Protein AF-A0A5B1QXS5-F1 (afdb_monomer_lite)

Structure (mmCIF, N/CA/C/O backbone):
data_AF-A0A5B1QXS5-F1
#
_entry.id   AF-A0A5B1QXS5-F1
#
loop_
_atom_site.group_PDB
_atom_site.id
_atom_site.type_symbol
_atom_site.label_atom_id
_atom_site.label_alt_id
_atom_site.label_comp_id
_atom_site.label_asym_id
_atom_site.label_entity_id
_atom_site.label_seq_id
_atom_site.pdbx_PDB_ins_code
_atom_site.Cartn_x
_atom_site.Cartn_y
_atom_site.Cartn_z
_atom_site.occupancy
_atom_site.B_iso_or_equiv
_atom_site.auth_seq_id
_atom_site.auth_comp_id
_atom_site.auth_asym_id
_atom_site.auth_atom_id
_atom_site.pdbx_PDB_model_num
ATOM 1 N N . MET A 1 1 ? -18.501 35.118 -49.725 1.00 39.84 1 MET A N 1
ATOM 2 C CA . MET A 1 1 ? -17.034 34.924 -49.738 1.00 39.84 1 MET A CA 1
ATOM 3 C C . MET A 1 1 ? -16.505 35.095 -48.318 1.00 39.84 1 MET A C 1
ATOM 5 O O . MET A 1 1 ? -16.469 36.220 -47.841 1.00 39.84 1 MET A O 1
ATOM 9 N N . SER A 1 2 ? -16.153 34.007 -47.626 1.00 51.06 2 SER A N 1
ATOM 10 C CA . SER A 1 2 ? -15.705 34.047 -46.222 1.00 51.06 2 SER A CA 1
ATOM 11 C C . SER A 1 2 ? -14.202 33.797 -46.129 1.00 51.06 2 SER A C 1
ATOM 13 O O . SER A 1 2 ? -13.710 32.782 -46.617 1.00 51.06 2 SER A O 1
ATOM 15 N N . LYS A 1 3 ? -13.461 34.731 -45.523 1.00 60.66 3 LYS A N 1
ATOM 16 C CA . LYS A 1 3 ? -12.011 34.623 -45.312 1.00 60.66 3 LYS A CA 1
ATOM 17 C C . LYS A 1 3 ? -11.739 34.005 -43.937 1.00 60.66 3 LYS A C 1
ATOM 19 O O . LYS A 1 3 ? -12.085 34.586 -42.915 1.00 60.66 3 LYS A O 1
ATOM 24 N N . SER A 1 4 ? -11.105 32.831 -43.923 1.00 61.91 4 SER A N 1
ATOM 25 C CA . SER A 1 4 ? -10.680 32.126 -42.707 1.00 61.91 4 SER A CA 1
ATOM 26 C C . SER A 1 4 ? -9.410 32.761 -42.128 1.00 61.91 4 SER A C 1
ATOM 28 O O . SER A 1 4 ? -8.347 32.723 -42.747 1.00 61.91 4 SER A O 1
ATOM 30 N N . GLN A 1 5 ? -9.503 33.318 -40.922 1.00 70.69 5 GLN A N 1
ATOM 31 C CA . GLN A 1 5 ? -8.376 33.895 -40.188 1.00 70.69 5 GLN A CA 1
ATOM 32 C C . GLN A 1 5 ? -7.710 32.819 -39.313 1.00 70.69 5 GLN A C 1
ATOM 34 O O . GLN A 1 5 ? -8.258 32.388 -38.302 1.00 70.69 5 GLN A O 1
ATOM 39 N N . LYS A 1 6 ? -6.513 32.360 -39.705 1.00 66.56 6 LYS A N 1
ATOM 40 C CA . LYS A 1 6 ? -5.701 31.410 -38.923 1.00 66.56 6 LYS A CA 1
ATOM 41 C C . LYS A 1 6 ? -5.100 32.101 -37.694 1.00 66.56 6 LYS A C 1
ATOM 43 O O . LYS A 1 6 ? -4.195 32.925 -37.826 1.00 66.56 6 LYS A O 1
ATOM 48 N N . GLN A 1 7 ? -5.544 31.723 -36.497 1.00 63.34 7 GLN A N 1
ATOM 49 C CA . GLN A 1 7 ? -4.867 32.085 -35.250 1.00 63.34 7 GLN A CA 1
ATOM 50 C C . GLN A 1 7 ? -3.525 31.343 -35.148 1.00 63.34 7 GLN A C 1
ATOM 52 O O . GLN A 1 7 ? -3.462 30.116 -35.114 1.00 63.34 7 GLN A O 1
ATOM 57 N N . ARG A 1 8 ? -2.421 32.097 -35.110 1.00 65.00 8 ARG A N 1
ATOM 58 C CA . ARG A 1 8 ? -1.081 31.568 -34.820 1.00 65.00 8 ARG A CA 1
ATOM 59 C C . ARG A 1 8 ? -0.938 31.364 -33.310 1.00 65.00 8 ARG A C 1
ATOM 61 O O . ARG A 1 8 ? -0.844 32.339 -32.568 1.00 65.00 8 ARG A O 1
ATOM 68 N N . CYS A 1 9 ? -0.858 30.111 -32.861 1.00 64.31 9 CYS A N 1
ATOM 69 C CA . CYS A 1 9 ? -0.493 29.781 -31.483 1.00 64.31 9 CYS A CA 1
ATOM 70 C C . CYS A 1 9 ? 0.925 30.285 -31.164 1.00 64.31 9 CYS A C 1
ATOM 72 O O . CYS A 1 9 ? 1.911 29.831 -31.752 1.00 64.31 9 CYS A O 1
ATOM 74 N N . LYS A 1 10 ? 1.039 31.211 -30.207 1.00 67.62 10 LYS A N 1
ATOM 75 C CA . LYS A 1 10 ? 2.325 31.624 -29.635 1.00 67.62 10 LYS A CA 1
ATOM 76 C C . LYS A 1 10 ? 2.795 30.545 -28.652 1.00 67.62 10 LYS A C 1
ATOM 78 O O . LYS A 1 10 ? 2.149 30.302 -27.639 1.00 67.62 10 LYS A O 1
ATOM 83 N N . LYS A 1 11 ? 3.927 29.901 -28.953 1.00 62.69 11 LYS A N 1
ATOM 84 C CA . LYS A 1 11 ? 4.650 29.005 -28.034 1.00 62.69 11 LYS A CA 1
ATOM 85 C C . LYS A 1 11 ? 5.184 29.831 -26.858 1.00 62.69 11 LYS A C 1
ATOM 87 O O . LYS A 1 11 ? 6.154 30.569 -27.021 1.00 62.69 11 LYS A O 1
ATOM 92 N N . SER A 1 12 ? 4.557 29.718 -25.690 1.00 64.06 12 SER A N 1
ATOM 93 C CA . SER A 1 12 ? 5.094 30.255 -24.441 1.00 64.06 12 SER A CA 1
ATOM 94 C C . SER A 1 12 ? 6.302 29.416 -24.014 1.00 64.06 12 SER A C 1
ATOM 96 O O . SER A 1 12 ? 6.215 28.212 -23.776 1.00 64.06 12 SER A O 1
ATOM 98 N N . ARG A 1 13 ? 7.479 30.044 -23.964 1.00 62.28 13 ARG A N 1
ATOM 99 C CA . ARG A 1 13 ? 8.658 29.476 -23.305 1.00 62.28 13 ARG A CA 1
ATOM 100 C C . ARG A 1 13 ? 8.548 29.801 -21.821 1.00 62.28 13 ARG A C 1
ATOM 102 O O . ARG A 1 13 ? 8.751 30.946 -21.432 1.00 62.28 13 ARG A O 1
ATOM 109 N N . ASN A 1 14 ? 8.228 28.803 -21.005 1.00 58.31 14 ASN A N 1
ATOM 110 C CA . ASN A 1 14 ? 8.279 28.950 -19.554 1.00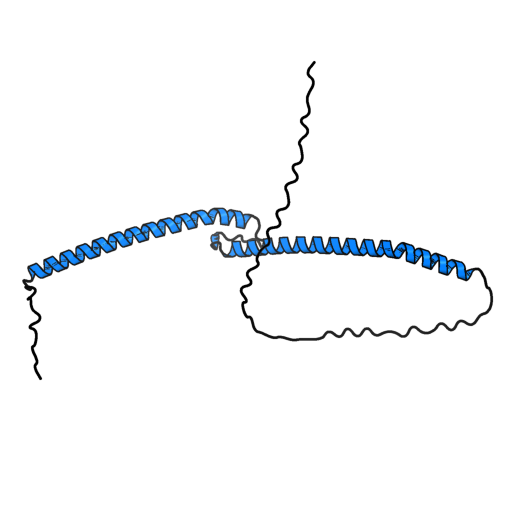 58.31 14 ASN A CA 1
ATOM 111 C C . ASN A 1 14 ? 9.744 29.042 -19.083 1.00 58.31 14 ASN A C 1
ATOM 113 O O . ASN A 1 14 ? 10.572 28.236 -19.522 1.00 58.31 14 ASN A O 1
ATOM 117 N N . PRO A 1 15 ? 10.087 29.988 -18.191 1.00 57.94 15 PRO A N 1
ATOM 118 C CA . PRO A 1 15 ? 11.423 30.087 -17.622 1.00 57.94 15 PRO A CA 1
ATOM 119 C C . PRO A 1 15 ? 11.693 28.918 -16.666 1.00 57.94 15 PRO A C 1
ATOM 121 O O . PRO A 1 15 ? 10.933 28.645 -15.735 1.00 57.94 15 PRO A O 1
ATOM 124 N N . VAL A 1 16 ? 12.808 28.228 -16.906 1.00 63.25 16 VAL A N 1
ATOM 125 C CA . VAL A 1 16 ? 13.325 27.131 -16.082 1.00 63.25 16 VAL A CA 1
ATOM 126 C C . VAL A 1 16 ? 13.700 27.679 -14.703 1.00 63.25 16 VAL A C 1
ATOM 128 O O . VAL A 1 16 ? 14.777 28.242 -14.511 1.00 63.25 16 VAL A O 1
ATOM 131 N N . ARG A 1 17 ? 12.810 27.517 -13.719 1.00 63.09 17 ARG A N 1
ATOM 132 C CA . ARG A 1 17 ? 13.126 27.759 -12.306 1.00 63.09 17 ARG A CA 1
ATOM 133 C C . ARG A 1 17 ? 14.056 26.649 -11.817 1.00 63.09 17 ARG A C 1
ATOM 135 O O . ARG A 1 17 ? 13.615 25.531 -11.557 1.00 63.09 17 ARG A O 1
ATOM 142 N N . LYS A 1 18 ? 15.348 26.953 -11.676 1.00 64.69 18 LYS A N 1
ATOM 143 C CA . LYS A 1 18 ? 16.299 26.085 -10.973 1.00 64.69 18 LYS A CA 1
ATOM 144 C C . LYS A 1 18 ? 15.961 26.106 -9.480 1.00 64.69 18 LYS A C 1
ATOM 146 O O . LYS A 1 18 ? 16.309 27.052 -8.782 1.00 64.69 18 LYS A O 1
ATOM 151 N N . ARG A 1 19 ? 15.264 25.081 -8.985 1.00 63.22 19 ARG A N 1
ATOM 152 C CA . ARG A 1 19 ? 15.179 24.833 -7.539 1.00 63.22 19 ARG A CA 1
ATOM 153 C C . ARG A 1 19 ? 16.505 24.223 -7.094 1.00 63.22 19 ARG A C 1
ATOM 155 O O . ARG A 1 19 ? 16.860 23.131 -7.531 1.00 63.22 19 ARG A O 1
ATOM 162 N N . ALA A 1 20 ? 17.236 24.943 -6.249 1.00 62.38 20 ALA A N 1
ATOM 163 C CA . ALA A 1 20 ? 18.351 24.387 -5.499 1.00 62.38 20 ALA A CA 1
ATOM 164 C C . ALA A 1 20 ? 17.781 23.368 -4.502 1.00 62.38 20 ALA A C 1
ATOM 166 O O . ALA A 1 20 ? 17.091 23.727 -3.549 1.00 62.38 20 ALA A O 1
ATOM 167 N N . VAL A 1 21 ? 18.025 22.086 -4.764 1.00 62.84 21 VAL A N 1
ATOM 168 C CA . VAL A 1 21 ? 17.696 21.000 -3.841 1.00 62.84 21 VAL A CA 1
ATOM 169 C C . VAL A 1 21 ? 18.768 21.001 -2.757 1.00 62.84 21 VAL A C 1
ATOM 171 O O . VAL A 1 21 ? 19.896 20.576 -2.998 1.00 62.84 21 VAL A O 1
ATOM 174 N N . LYS A 1 22 ? 18.430 21.505 -1.566 1.00 57.50 22 LYS A N 1
ATOM 175 C CA . LYS A 1 22 ? 19.235 21.272 -0.364 1.00 57.50 22 LYS A CA 1
ATOM 176 C C . LYS A 1 22 ? 19.087 19.798 0.002 1.00 57.50 22 LYS A C 1
ATOM 178 O O . LYS A 1 22 ? 18.041 19.368 0.477 1.00 57.50 22 LYS A O 1
ATOM 183 N N . ARG A 1 23 ? 20.117 19.013 -0.303 1.00 56.50 23 ARG A N 1
ATOM 184 C CA . ARG A 1 23 ? 20.203 17.596 0.040 1.00 56.50 23 ARG A CA 1
ATOM 185 C C . ARG A 1 23 ? 20.663 17.518 1.498 1.00 56.50 23 ARG A C 1
ATOM 187 O O . ARG A 1 23 ? 21.823 17.784 1.787 1.00 56.50 23 ARG A O 1
ATOM 194 N N . SER A 1 24 ? 19.727 17.251 2.406 1.00 57.38 24 SER A N 1
ATOM 195 C CA . SER A 1 24 ? 20.043 16.861 3.781 1.00 57.38 24 SER A CA 1
ATOM 196 C C . SER A 1 24 ? 20.608 15.442 3.737 1.00 57.38 24 SER A C 1
ATOM 198 O O . SER A 1 24 ? 19.927 14.524 3.280 1.00 57.38 24 SER A O 1
ATOM 200 N N . PHE A 1 25 ? 21.873 15.286 4.116 1.00 59.22 25 PHE A N 1
ATOM 201 C CA . PHE A 1 25 ? 22.527 13.991 4.251 1.00 59.22 25 PHE A CA 1
ATOM 202 C C . PHE A 1 25 ? 22.441 13.585 5.720 1.00 59.22 25 PHE A C 1
ATOM 204 O O . PHE A 1 25 ? 23.153 14.135 6.555 1.00 59.22 25 PHE A O 1
ATOM 211 N N . LEU A 1 26 ? 21.567 12.630 6.034 1.00 60.88 26 LEU A N 1
ATOM 212 C CA . LEU A 1 26 ? 21.697 11.861 7.265 1.00 60.88 26 LEU A CA 1
ATOM 213 C C . LEU A 1 26 ? 22.821 10.848 7.034 1.00 60.88 26 LEU A C 1
ATOM 215 O O . LEU A 1 26 ? 22.696 9.943 6.209 1.00 60.88 26 LEU A O 1
ATOM 219 N N . GLN A 1 27 ? 23.949 11.073 7.709 1.00 48.69 27 GLN A N 1
ATOM 220 C CA . GLN A 1 27 ? 25.056 10.130 7.812 1.00 48.69 27 GLN A CA 1
ATOM 221 C C . GLN A 1 27 ? 24.581 8.922 8.622 1.00 48.69 27 GLN A C 1
ATOM 223 O O . GLN A 1 27 ? 24.451 8.995 9.840 1.00 48.69 27 GLN A O 1
ATOM 228 N N . LEU A 1 28 ? 24.312 7.813 7.937 1.00 54.50 28 LEU A N 1
ATOM 229 C CA . LEU A 1 28 ? 24.297 6.502 8.567 1.00 54.50 28 LEU A CA 1
ATOM 230 C C . LEU A 1 28 ? 25.706 5.930 8.450 1.00 54.50 28 LEU A C 1
ATOM 232 O O . LEU A 1 28 ? 26.205 5.682 7.353 1.00 54.50 28 LEU A O 1
ATOM 236 N N . ASN A 1 29 ? 26.343 5.781 9.607 1.00 52.38 29 ASN A N 1
ATOM 237 C CA . ASN A 1 29 ? 27.564 5.017 9.774 1.00 52.38 29 ASN A CA 1
ATOM 238 C C . ASN A 1 29 ? 27.278 3.557 9.407 1.00 52.38 29 ASN A C 1
ATOM 240 O O . ASN A 1 29 ? 26.410 2.916 9.998 1.00 52.38 29 ASN A O 1
ATOM 244 N N . SER A 1 30 ? 28.022 3.021 8.450 1.00 44.47 30 SER A N 1
ATOM 245 C CA . SER A 1 30 ? 28.158 1.580 8.265 1.00 44.47 30 SER A CA 1
ATOM 246 C C . SER A 1 30 ? 29.633 1.295 8.038 1.00 44.47 30 SER A C 1
ATOM 248 O O . SER A 1 30 ? 30.188 1.536 6.969 1.00 44.47 30 SER A O 1
ATOM 250 N N . SER A 1 31 ? 30.258 0.887 9.139 1.00 51.81 31 SER A N 1
ATOM 251 C CA . SER A 1 31 ? 31.485 0.107 9.174 1.00 51.81 31 SER A CA 1
ATOM 252 C C . SER A 1 31 ? 31.238 -1.202 8.432 1.00 51.81 31 SER A C 1
ATOM 254 O O . SER A 1 31 ? 30.264 -1.875 8.742 1.00 51.81 31 SER A O 1
ATOM 256 N N . GLU A 1 32 ? 32.081 -1.542 7.464 1.00 49.38 32 GLU A N 1
ATOM 257 C CA . GLU A 1 32 ? 32.966 -2.710 7.552 1.00 49.38 32 GLU A CA 1
ATOM 258 C C . GLU A 1 32 ? 33.808 -2.821 6.278 1.00 49.38 32 GLU A C 1
ATOM 260 O O . GLU A 1 32 ? 33.356 -2.582 5.157 1.00 49.38 32 GLU A O 1
ATOM 265 N N . GLN A 1 33 ? 35.091 -3.079 6.512 1.00 51.69 33 GLN A N 1
ATOM 266 C CA . GLN A 1 33 ? 36.133 -3.285 5.523 1.00 51.69 33 GLN A CA 1
ATOM 267 C C . GLN A 1 33 ? 35.963 -4.649 4.863 1.00 51.69 33 GLN A C 1
ATOM 269 O O . GLN A 1 33 ? 35.749 -5.632 5.559 1.00 51.69 33 GLN A O 1
ATOM 274 N N . ASP A 1 34 ? 36.216 -4.712 3.558 1.00 40.72 34 ASP A N 1
ATOM 275 C CA . ASP A 1 34 ? 36.803 -5.912 2.965 1.00 40.72 34 ASP A CA 1
ATOM 276 C C . ASP A 1 34 ? 37.663 -5.513 1.750 1.00 40.72 34 ASP A C 1
ATOM 278 O O . ASP A 1 34 ? 37.128 -5.036 0.742 1.00 40.72 34 ASP A O 1
ATOM 282 N N . PRO A 1 35 ? 39.006 -5.598 1.832 1.00 57.28 35 PRO A N 1
ATOM 283 C CA . PRO A 1 35 ? 39.888 -5.363 0.702 1.00 57.28 35 PRO A CA 1
ATOM 284 C C . PRO A 1 35 ? 40.330 -6.696 0.086 1.00 57.28 35 PRO A C 1
ATOM 286 O O . PRO A 1 35 ? 41.088 -7.454 0.685 1.00 57.28 35 PRO A O 1
ATOM 289 N N . GLY A 1 36 ? 39.947 -6.953 -1.162 1.00 45.44 36 GLY A N 1
ATOM 290 C CA . GLY A 1 36 ? 40.570 -8.019 -1.945 1.00 45.44 36 GLY A CA 1
ATOM 291 C C . GLY A 1 36 ? 40.032 -8.126 -3.372 1.00 45.44 36 GLY A C 1
ATOM 292 O O . GLY A 1 36 ? 38.916 -7.685 -3.639 1.00 45.44 36 GLY A O 1
ATOM 293 N N . PRO A 1 37 ? 40.758 -8.777 -4.296 1.00 55.44 37 PRO A N 1
ATOM 294 C CA . PRO A 1 37 ? 42.196 -8.750 -4.530 1.00 55.44 37 PRO A CA 1
ATOM 295 C C . PRO A 1 37 ? 42.530 -8.134 -5.904 1.00 55.44 37 PRO A C 1
ATOM 297 O O . PRO A 1 37 ? 41.735 -8.115 -6.843 1.00 55.44 37 PRO A O 1
ATOM 300 N N . SER A 1 38 ? 43.757 -7.633 -6.003 1.00 51.91 38 SER A N 1
ATOM 301 C CA . SER A 1 38 ? 44.391 -7.087 -7.200 1.00 51.91 38 SER A CA 1
ATOM 302 C C . SER A 1 38 ? 44.385 -8.068 -8.376 1.00 51.91 38 SER A C 1
ATOM 304 O O . SER A 1 38 ? 45.013 -9.121 -8.311 1.00 51.91 38 SER A O 1
ATOM 306 N N . HIS A 1 39 ? 43.779 -7.672 -9.495 1.00 47.75 39 HIS A N 1
ATOM 307 C CA . HIS A 1 39 ? 44.085 -8.254 -10.799 1.00 47.75 39 HIS A CA 1
ATOM 308 C C . HIS A 1 39 ? 45.121 -7.370 -11.496 1.00 47.75 39 HIS A C 1
ATOM 310 O O . HIS A 1 39 ? 44.786 -6.383 -12.152 1.00 47.75 39 HIS A O 1
ATOM 316 N N . ALA A 1 40 ? 46.393 -7.720 -11.306 1.00 47.22 40 ALA A N 1
ATOM 317 C CA . ALA A 1 40 ? 47.457 -7.330 -12.216 1.00 47.22 40 ALA A CA 1
ATOM 318 C C . ALA A 1 40 ? 47.212 -8.061 -13.544 1.00 47.22 40 ALA A C 1
ATOM 320 O O . ALA A 1 40 ? 47.181 -9.288 -13.594 1.00 47.22 40 ALA A O 1
ATOM 321 N N . LEU A 1 41 ? 46.947 -7.297 -14.600 1.00 52.34 41 LEU A N 1
ATOM 322 C CA . LEU A 1 41 ? 46.947 -7.792 -15.970 1.00 52.34 41 LEU A CA 1
ATOM 323 C C . LEU A 1 41 ? 48.350 -7.548 -16.514 1.00 52.34 41 LEU A C 1
ATOM 325 O O . LEU A 1 41 ? 48.674 -6.439 -16.944 1.00 52.34 41 LEU A O 1
ATOM 329 N N . ASP A 1 42 ? 49.172 -8.589 -16.450 1.00 48.56 42 ASP A N 1
ATOM 330 C CA . ASP A 1 42 ? 50.449 -8.668 -17.143 1.00 48.56 42 ASP A CA 1
ATOM 331 C C . ASP A 1 42 ? 50.186 -8.562 -18.652 1.00 48.56 42 ASP A C 1
ATOM 333 O O . ASP A 1 42 ? 49.705 -9.492 -19.298 1.00 48.56 42 ASP A O 1
ATOM 337 N N . SER A 1 43 ? 50.438 -7.383 -19.223 1.00 47.09 43 SER A N 1
ATOM 338 C CA . SER A 1 43 ? 50.579 -7.227 -20.671 1.00 47.09 43 SER A CA 1
ATOM 339 C C . SER A 1 43 ? 52.027 -7.502 -21.033 1.00 47.09 43 SER A C 1
ATOM 341 O O . SER A 1 43 ? 52.890 -6.630 -20.962 1.00 47.09 43 SER A O 1
ATOM 343 N N . GLU A 1 44 ? 52.260 -8.751 -21.407 1.00 50.59 44 GLU A N 1
ATOM 344 C CA . GLU A 1 44 ? 53.468 -9.246 -22.045 1.00 50.59 44 GLU A CA 1
ATOM 345 C C . GLU A 1 44 ? 53.703 -8.486 -23.364 1.00 50.59 44 GLU A C 1
ATOM 347 O O . GLU A 1 44 ? 53.068 -8.724 -24.392 1.00 50.59 44 GLU A O 1
ATOM 352 N N . THR A 1 45 ? 54.599 -7.501 -23.333 1.00 53.84 45 THR A N 1
ATOM 353 C CA . THR A 1 45 ? 55.120 -6.850 -24.539 1.00 53.84 45 THR A CA 1
ATOM 354 C C . THR A 1 45 ? 56.071 -7.799 -25.257 1.00 53.84 45 THR A C 1
ATOM 356 O O . THR A 1 45 ? 57.226 -7.951 -24.866 1.00 53.84 45 THR A O 1
ATOM 359 N N . VAL A 1 46 ? 55.587 -8.403 -26.340 1.00 53.81 46 VAL A N 1
ATOM 360 C CA . VAL A 1 46 ? 56.411 -9.102 -27.333 1.00 53.81 46 VAL A CA 1
ATOM 361 C C . VAL A 1 46 ? 57.394 -8.100 -27.963 1.00 53.81 46 VAL A C 1
ATOM 363 O O . VAL A 1 46 ? 56.948 -7.085 -28.510 1.00 53.81 46 VAL A O 1
ATOM 366 N N . PRO A 1 47 ? 58.720 -8.338 -27.936 1.00 53.38 47 PRO A N 1
ATOM 367 C CA . PRO A 1 47 ? 59.661 -7.524 -28.690 1.00 53.38 47 PRO A CA 1
ATOM 368 C C . PRO A 1 47 ? 59.495 -7.823 -30.183 1.00 53.38 47 PRO A C 1
ATOM 370 O O . PRO A 1 47 ? 59.822 -8.905 -30.668 1.00 53.38 47 PRO A O 1
ATOM 373 N N . ILE A 1 48 ? 58.969 -6.845 -30.919 1.00 51.44 48 ILE A N 1
ATOM 374 C CA . ILE A 1 48 ? 58.904 -6.877 -32.380 1.00 51.44 48 ILE A CA 1
ATOM 375 C C . ILE A 1 48 ? 60.340 -6.857 -32.909 1.00 51.44 48 ILE A C 1
ATOM 377 O O . ILE A 1 48 ? 61.084 -5.895 -32.711 1.00 51.44 48 ILE A O 1
ATOM 381 N N . SER A 1 49 ? 60.723 -7.952 -33.559 1.00 46.81 49 SER A N 1
ATOM 382 C CA . SER A 1 49 ? 62.006 -8.136 -34.222 1.00 46.81 49 SER A CA 1
ATOM 383 C C . SER A 1 49 ? 62.257 -7.038 -35.260 1.00 46.81 49 SER A C 1
ATOM 385 O O . SER A 1 49 ? 61.383 -6.695 -36.058 1.00 46.81 49 SER A O 1
ATOM 387 N N . ALA A 1 50 ? 63.471 -6.489 -35.244 1.00 52.81 50 ALA A N 1
ATOM 388 C CA . ALA A 1 50 ? 63.941 -5.516 -36.218 1.00 52.81 50 ALA A CA 1
ATOM 389 C C . ALA A 1 50 ? 63.949 -6.117 -37.640 1.00 52.81 50 ALA A C 1
ATOM 391 O O . ALA A 1 50 ? 64.440 -7.236 -37.812 1.00 52.81 50 ALA A O 1
ATOM 392 N N . PRO A 1 51 ? 63.487 -5.394 -38.678 1.00 48.16 51 PRO A N 1
ATOM 393 C CA . PRO A 1 51 ? 63.647 -5.839 -40.052 1.00 48.16 51 PRO A CA 1
ATOM 394 C C . PRO A 1 51 ? 65.062 -5.503 -40.527 1.00 48.16 51 PRO A C 1
ATOM 396 O O . PRO A 1 51 ? 65.416 -4.341 -40.734 1.00 48.16 51 PRO A O 1
ATOM 399 N N . THR A 1 52 ? 65.886 -6.531 -40.711 1.00 51.09 52 THR A N 1
ATOM 400 C CA . THR A 1 52 ? 67.129 -6.432 -41.478 1.00 51.09 52 THR A CA 1
ATOM 401 C C . THR A 1 52 ? 66.774 -6.436 -42.963 1.00 51.09 52 THR A C 1
ATOM 403 O O . THR A 1 52 ? 66.490 -7.489 -43.531 1.00 51.09 52 THR A O 1
ATOM 406 N N . HIS A 1 53 ? 66.783 -5.269 -43.607 1.00 44.59 53 HIS A N 1
ATOM 407 C CA . HIS A 1 53 ? 66.668 -5.171 -45.063 1.00 44.59 53 HIS A CA 1
ATOM 408 C C . HIS A 1 53 ? 67.846 -4.376 -45.623 1.00 44.59 53 HIS A C 1
ATOM 410 O O . HIS A 1 53 ? 67.892 -3.149 -45.598 1.00 44.59 53 HIS A O 1
ATOM 416 N N . SER A 1 54 ? 68.823 -5.140 -46.101 1.00 48.84 54 SER A N 1
ATOM 417 C CA . SER A 1 54 ? 69.814 -4.740 -47.091 1.00 48.84 54 SER A CA 1
ATOM 418 C C . SER A 1 54 ? 69.143 -4.346 -48.411 1.00 48.84 54 SER A C 1
ATOM 420 O O . SER A 1 54 ? 68.182 -5.001 -48.812 1.00 48.84 54 SER A O 1
ATOM 422 N N . GLY A 1 55 ? 69.717 -3.385 -49.138 1.00 41.69 55 GLY A N 1
ATOM 423 C CA . GLY A 1 55 ? 69.377 -3.109 -50.543 1.00 41.69 55 GLY A CA 1
ATOM 424 C C . GLY A 1 55 ? 68.874 -1.680 -50.741 1.00 41.69 55 GLY A C 1
ATOM 425 O O . GLY A 1 55 ? 67.711 -1.395 -50.505 1.00 41.69 55 GLY A O 1
ATOM 426 N N . THR A 1 56 ? 69.749 -0.699 -50.952 1.00 48.75 56 THR A N 1
ATOM 427 C CA . THR A 1 56 ? 70.242 -0.271 -52.277 1.00 48.75 56 THR A CA 1
ATOM 428 C C . THR A 1 56 ? 69.158 0.372 -53.161 1.00 48.75 56 THR A C 1
ATOM 430 O O . THR A 1 56 ? 68.355 -0.317 -53.772 1.00 48.75 56 THR A O 1
ATOM 433 N N . ALA A 1 57 ? 69.279 1.701 -53.294 1.00 50.50 57 ALA A N 1
ATOM 434 C CA . ALA A 1 57 ? 68.890 2.557 -54.425 1.00 50.50 57 ALA A CA 1
ATOM 435 C C . ALA A 1 57 ? 67.399 2.855 -54.727 1.00 50.50 57 ALA A C 1
ATOM 437 O O . ALA A 1 57 ? 66.530 1.996 -54.685 1.00 50.50 57 ALA A O 1
ATOM 438 N N . SER A 1 58 ? 67.174 4.110 -55.164 1.00 45.78 58 SER A N 1
ATOM 439 C CA . SER A 1 58 ? 65.938 4.708 -55.718 1.00 45.78 58 SER A CA 1
ATOM 440 C C . SER A 1 58 ? 64.933 5.236 -54.673 1.00 45.78 58 SER A C 1
ATOM 442 O O . SER A 1 58 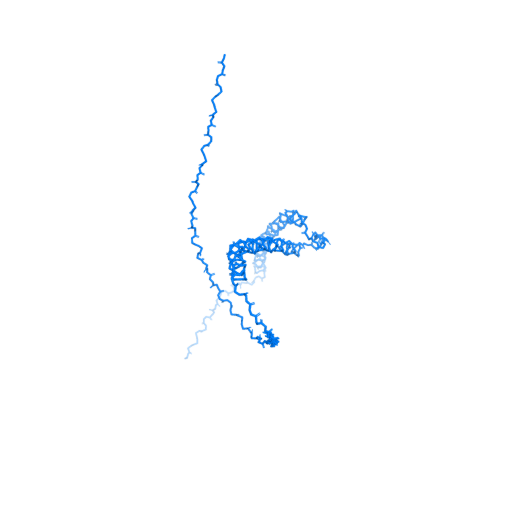? 63.960 4.588 -54.313 1.00 45.78 58 SER A O 1
ATOM 444 N N . SER A 1 59 ? 65.180 6.354 -53.980 1.00 59.47 59 SER A N 1
ATOM 445 C CA . SER A 1 59 ? 65.166 7.752 -54.458 1.00 59.47 59 SER A CA 1
ATOM 446 C C . SER A 1 59 ? 63.937 8.135 -55.311 1.00 59.47 59 SER A C 1
ATOM 448 O O . SER A 1 59 ? 63.848 7.794 -56.483 1.00 59.47 59 SER A O 1
ATOM 450 N N . ALA A 1 60 ? 63.038 8.906 -54.678 1.00 52.25 60 ALA A N 1
ATOM 451 C CA . ALA A 1 60 ? 62.000 9.814 -55.207 1.00 52.25 60 ALA A CA 1
ATOM 452 C C . ALA A 1 60 ? 60.510 9.395 -55.173 1.00 52.25 60 ALA A C 1
ATOM 454 O O . ALA A 1 60 ? 59.683 10.265 -54.893 1.00 52.25 60 ALA A O 1
ATOM 455 N N . HIS A 1 61 ? 60.116 8.125 -55.337 1.00 48.25 61 HIS A N 1
ATOM 456 C CA . HIS A 1 61 ? 58.674 7.780 -55.415 1.00 48.25 61 HIS A CA 1
ATOM 457 C C . HIS A 1 61 ? 58.042 7.180 -54.143 1.00 48.25 61 HIS A C 1
ATOM 459 O O . HIS A 1 61 ? 56.841 7.330 -53.938 1.00 48.25 61 HIS A O 1
ATOM 465 N N . ALA A 1 62 ? 58.819 6.604 -53.219 1.00 46.84 62 ALA A N 1
ATOM 466 C CA . ALA A 1 62 ? 58.282 6.032 -51.972 1.00 46.84 62 ALA A CA 1
ATOM 467 C C . ALA A 1 62 ? 57.918 7.084 -50.896 1.00 46.84 62 ALA A C 1
ATOM 469 O O . ALA A 1 62 ? 57.053 6.859 -50.049 1.00 46.84 62 ALA A O 1
ATOM 470 N N . ALA A 1 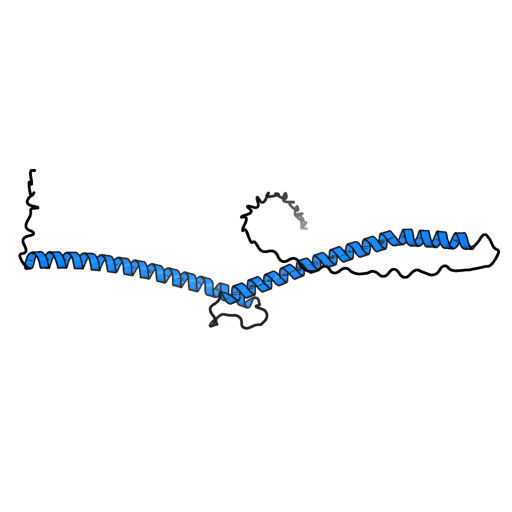63 ? 58.544 8.266 -50.933 1.00 49.75 63 ALA A N 1
ATOM 471 C CA . ALA A 1 63 ? 58.346 9.315 -49.925 1.00 49.75 63 ALA A CA 1
ATOM 472 C C . ALA A 1 63 ? 57.000 10.061 -50.056 1.00 49.75 63 ALA A C 1
ATOM 474 O O . ALA A 1 63 ? 56.534 10.680 -49.097 1.00 49.75 63 ALA A O 1
ATOM 475 N N . THR A 1 64 ? 56.356 10.003 -51.224 1.00 52.28 64 THR A N 1
ATOM 476 C CA . THR A 1 64 ? 55.070 10.675 -51.476 1.00 52.28 64 THR A CA 1
ATOM 477 C C . THR A 1 64 ? 53.874 9.815 -51.052 1.00 52.28 64 THR A C 1
ATOM 479 O O . THR A 1 64 ? 52.925 10.354 -50.480 1.00 52.28 64 THR A O 1
ATOM 482 N N . HIS A 1 65 ? 53.956 8.486 -51.203 1.00 50.97 65 HIS A N 1
ATOM 483 C CA . HIS A 1 65 ? 52.903 7.550 -50.780 1.00 50.97 65 HIS A CA 1
ATOM 484 C C . HIS A 1 65 ? 52.736 7.514 -49.252 1.00 50.97 65 HIS A C 1
ATOM 486 O O . HIS A 1 65 ? 51.632 7.687 -48.736 1.00 50.97 65 HIS A O 1
ATOM 492 N N . GLY A 1 66 ? 53.843 7.440 -48.502 1.00 54.19 66 GLY A N 1
ATOM 493 C CA . GLY A 1 66 ? 53.798 7.439 -47.034 1.00 54.19 66 GLY A CA 1
ATOM 494 C C . GLY A 1 66 ? 53.291 8.751 -46.415 1.00 54.19 66 GLY A C 1
ATOM 495 O O . GLY A 1 66 ? 52.754 8.750 -45.307 1.00 54.19 66 GLY A O 1
ATOM 496 N N . ARG A 1 67 ? 53.424 9.890 -47.112 1.00 56.97 67 ARG A N 1
ATOM 497 C CA . ARG A 1 67 ? 52.896 11.189 -46.653 1.00 56.97 67 ARG A CA 1
ATOM 498 C C . ARG A 1 67 ? 51.407 11.342 -46.968 1.00 56.97 67 ARG A C 1
ATOM 500 O O . ARG A 1 67 ? 50.675 11.857 -46.125 1.00 56.97 67 ARG A O 1
ATOM 507 N N . ALA A 1 68 ? 50.964 10.881 -48.140 1.00 59.53 68 ALA A N 1
ATOM 508 C CA . ALA A 1 68 ? 49.556 10.878 -48.534 1.00 59.53 68 ALA A CA 1
ATOM 509 C C . ALA A 1 68 ? 48.720 9.936 -47.652 1.00 59.53 68 ALA A C 1
ATOM 511 O O . ALA A 1 68 ? 47.662 10.333 -47.168 1.00 59.53 68 ALA A O 1
ATOM 512 N N . GLU A 1 69 ? 49.231 8.742 -47.343 1.00 60.69 69 GLU A N 1
ATOM 513 C CA . GLU A 1 69 ? 48.587 7.823 -46.400 1.00 60.69 69 GLU A CA 1
ATOM 514 C C . GLU A 1 69 ? 48.525 8.423 -44.992 1.00 60.69 69 GLU A C 1
ATOM 516 O O . GLU A 1 69 ? 47.449 8.472 -44.400 1.00 60.69 69 GLU A O 1
ATOM 521 N N . LYS A 1 70 ? 49.624 8.984 -44.464 1.00 61.62 70 LYS A N 1
ATOM 522 C CA . LYS A 1 70 ? 49.609 9.669 -43.154 1.00 61.62 70 LYS A CA 1
ATOM 523 C C . LYS A 1 70 ? 48.616 10.837 -43.109 1.00 61.62 70 LYS A C 1
ATOM 525 O O . LYS A 1 70 ? 47.959 11.028 -42.087 1.00 61.62 70 LYS A O 1
ATOM 530 N N . ALA A 1 71 ? 48.465 11.590 -44.199 1.00 61.72 71 ALA A N 1
ATOM 531 C CA . ALA A 1 71 ? 47.468 12.654 -44.304 1.00 61.72 71 ALA A CA 1
ATOM 532 C C . ALA A 1 71 ? 46.029 12.106 -44.353 1.00 61.72 71 ALA A C 1
ATOM 534 O O . ALA A 1 71 ? 45.144 12.656 -43.697 1.00 61.72 71 ALA A O 1
ATOM 535 N N . ALA A 1 72 ? 45.792 10.995 -45.056 1.00 65.62 72 ALA A N 1
ATOM 536 C CA . ALA A 1 72 ? 44.496 10.320 -45.088 1.00 65.62 72 ALA A CA 1
ATOM 537 C C . ALA A 1 72 ? 44.113 9.742 -43.711 1.00 65.62 72 ALA A C 1
ATOM 539 O O . ALA A 1 72 ? 42.988 9.944 -43.249 1.00 65.62 72 ALA A O 1
ATOM 540 N N . TRP A 1 73 ? 45.059 9.122 -42.999 1.00 60.59 73 TRP A N 1
ATOM 541 C CA . TRP A 1 73 ? 44.872 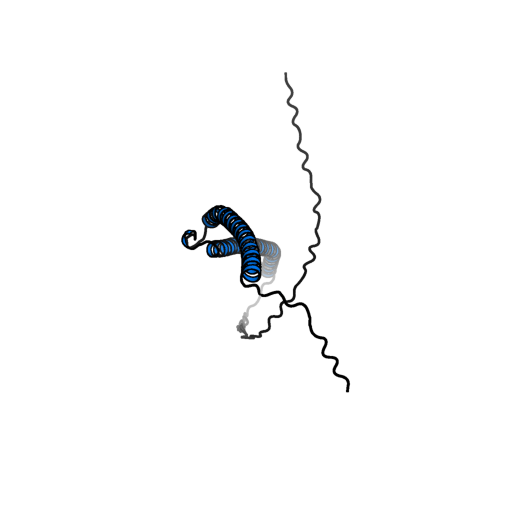8.649 -41.623 1.00 60.59 73 TRP A CA 1
ATOM 542 C C . TRP A 1 73 ? 44.607 9.803 -40.647 1.00 60.59 73 TRP A C 1
ATOM 544 O O . TRP A 1 73 ? 43.718 9.690 -39.798 1.00 60.59 73 TRP A O 1
ATOM 554 N N . ALA A 1 74 ? 45.305 10.936 -40.790 1.00 64.25 74 ALA A N 1
ATOM 555 C CA . ALA A 1 74 ? 45.069 12.147 -39.999 1.00 64.25 74 ALA A CA 1
ATOM 556 C C . ALA A 1 74 ? 43.702 12.801 -40.292 1.00 64.25 74 ALA A C 1
ATOM 558 O O . ALA A 1 74 ? 43.075 13.357 -39.393 1.00 64.25 74 ALA A O 1
ATOM 559 N N . ALA A 1 75 ? 43.204 12.700 -41.528 1.00 66.19 75 ALA A N 1
ATOM 560 C CA . ALA A 1 75 ? 41.875 13.182 -41.907 1.00 66.19 75 ALA A CA 1
ATOM 561 C C . ALA A 1 75 ? 40.739 12.235 -41.463 1.00 66.19 75 ALA A C 1
ATOM 563 O O . ALA A 1 75 ? 39.629 12.690 -41.168 1.00 66.19 75 ALA A O 1
ATOM 564 N N . ALA A 1 76 ? 40.998 10.926 -41.385 1.00 65.75 76 ALA A N 1
ATOM 565 C CA . ALA A 1 76 ? 40.024 9.909 -40.977 1.00 65.75 76 ALA A CA 1
ATOM 566 C C . ALA A 1 76 ? 39.898 9.757 -39.448 1.00 65.75 76 ALA A C 1
ATOM 568 O O . ALA A 1 76 ? 38.800 9.539 -38.930 1.00 65.75 76 ALA A O 1
ATOM 569 N N . THR A 1 77 ? 40.991 9.941 -38.700 1.00 67.81 77 THR A N 1
ATOM 570 C CA . THR A 1 77 ? 41.010 9.836 -37.228 1.00 67.81 77 THR A CA 1
ATOM 571 C C . THR A 1 77 ? 39.979 10.708 -36.494 1.00 67.81 77 THR A C 1
ATOM 573 O O . THR A 1 77 ? 39.358 10.196 -35.558 1.00 67.81 77 THR A O 1
ATOM 576 N N . PRO A 1 78 ? 39.728 11.987 -36.846 1.00 72.62 78 PRO A N 1
ATOM 577 C CA . PRO A 1 78 ? 38.711 12.782 -36.156 1.00 72.62 78 PRO A CA 1
ATOM 578 C C . PRO A 1 78 ? 37.281 12.281 -36.409 1.00 72.62 78 PRO A C 1
ATOM 580 O O . PRO A 1 78 ? 36.441 12.385 -35.513 1.00 72.62 78 PRO A O 1
ATOM 583 N N . LYS A 1 79 ? 36.999 11.700 -37.585 1.00 73.50 79 LYS A N 1
ATOM 584 C CA . LYS A 1 79 ? 35.687 11.106 -37.899 1.00 73.50 79 LYS A CA 1
ATOM 585 C C . LYS A 1 79 ? 35.450 9.843 -37.069 1.00 73.50 79 LYS A C 1
ATOM 587 O O . LYS A 1 79 ? 34.439 9.769 -36.376 1.00 73.50 79 LYS A O 1
ATOM 592 N N . LEU A 1 80 ? 36.444 8.954 -37.012 1.00 71.62 80 LEU A N 1
ATOM 593 C CA . LEU A 1 80 ? 36.409 7.742 -36.186 1.00 71.62 80 LEU A CA 1
ATOM 594 C C . LEU A 1 80 ? 36.217 8.067 -34.691 1.00 71.62 80 LEU A C 1
ATOM 596 O O . LEU A 1 80 ? 35.358 7.498 -34.022 1.00 71.62 80 LEU A O 1
ATOM 600 N N . LYS A 1 81 ? 36.960 9.048 -34.155 1.00 76.25 81 LYS A N 1
ATOM 601 C CA . LYS A 1 81 ? 36.806 9.496 -32.755 1.00 76.25 81 LYS A CA 1
ATOM 602 C C . LYS A 1 81 ? 35.399 10.026 -32.465 1.00 76.25 81 LYS A C 1
ATOM 604 O O . LYS A 1 81 ? 34.864 9.804 -31.376 1.00 76.25 81 LYS A O 1
ATOM 609 N N . ARG A 1 82 ? 34.791 10.736 -33.421 1.00 79.12 82 ARG A N 1
ATOM 610 C CA . ARG A 1 82 ? 33.429 11.269 -33.288 1.00 79.12 82 ARG A CA 1
ATOM 611 C C . ARG A 1 82 ? 32.381 10.156 -33.305 1.00 79.12 82 ARG A C 1
ATOM 613 O O . ARG A 1 82 ? 31.445 10.216 -32.512 1.00 79.12 82 ARG A O 1
ATOM 620 N N . GLU A 1 83 ? 32.549 9.153 -34.159 1.00 83.75 83 GLU A N 1
ATOM 621 C CA . GLU A 1 83 ? 31.665 7.983 -34.230 1.00 83.75 83 GLU A CA 1
ATOM 622 C C . GLU A 1 83 ? 31.700 7.176 -32.932 1.00 83.75 83 GLU A C 1
ATOM 624 O O . GLU A 1 83 ? 30.653 6.990 -32.311 1.00 83.75 83 GLU A O 1
ATOM 629 N N . LEU A 1 84 ? 32.896 6.844 -32.437 1.00 82.38 84 LEU A N 1
ATOM 630 C CA . LEU A 1 84 ? 33.062 6.157 -31.153 1.00 82.38 84 LEU A CA 1
ATOM 631 C C . LEU A 1 84 ? 32.457 6.963 -29.990 1.00 82.38 84 LEU A C 1
ATOM 633 O O . LEU A 1 84 ? 31.799 6.407 -29.113 1.00 82.38 84 LEU A O 1
ATOM 637 N N . SER A 1 85 ? 32.607 8.294 -29.983 1.00 87.44 85 SER A N 1
ATOM 638 C CA . SER A 1 85 ? 31.993 9.149 -28.955 1.00 87.44 85 SER A CA 1
ATOM 639 C C . SER A 1 85 ? 30.461 9.114 -28.996 1.00 87.44 85 SER A C 1
ATOM 641 O O . SER A 1 85 ? 29.810 9.045 -27.949 1.00 87.44 85 SER A O 1
ATOM 643 N N . ASN A 1 86 ? 29.873 9.143 -30.194 1.00 89.50 86 ASN A N 1
ATOM 644 C CA . ASN A 1 86 ? 28.426 9.055 -30.372 1.00 89.50 86 ASN A CA 1
ATOM 645 C C . ASN A 1 86 ? 27.889 7.680 -29.953 1.00 89.50 86 ASN A C 1
ATOM 647 O O . ASN A 1 86 ? 26.855 7.606 -29.288 1.00 89.50 86 ASN A O 1
ATOM 651 N N . GLU A 1 87 ? 28.607 6.607 -30.275 1.00 90.44 87 GLU A N 1
ATOM 652 C CA . GLU A 1 87 ? 28.249 5.249 -29.871 1.00 90.44 87 GLU A CA 1
ATOM 653 C C . GLU A 1 87 ? 28.306 5.072 -28.348 1.00 90.44 87 GLU A C 1
ATOM 655 O O . GLU A 1 87 ? 27.354 4.573 -27.743 1.00 90.44 87 GLU A O 1
ATOM 660 N N . ILE A 1 88 ? 29.350 5.595 -27.694 1.00 91.50 88 ILE A N 1
ATOM 661 C CA . ILE A 1 88 ? 29.454 5.614 -26.228 1.00 91.50 88 ILE A CA 1
ATOM 662 C C . ILE A 1 88 ? 28.276 6.372 -25.604 1.00 91.50 88 ILE A C 1
ATOM 664 O O . ILE A 1 88 ? 27.709 5.919 -24.606 1.00 91.50 88 ILE A O 1
ATOM 668 N N . ARG A 1 89 ? 27.881 7.523 -26.166 1.00 90.94 89 ARG A N 1
ATOM 669 C CA . ARG A 1 89 ? 26.714 8.279 -25.677 1.00 90.94 89 ARG A CA 1
ATOM 670 C C . ARG A 1 89 ? 25.428 7.466 -25.814 1.00 90.94 89 ARG A C 1
ATOM 672 O O . ARG A 1 89 ? 24.713 7.321 -24.824 1.00 90.94 89 ARG A O 1
ATOM 679 N N . LYS A 1 90 ? 25.183 6.871 -26.985 1.00 94.44 90 LYS A N 1
ATOM 680 C CA . LYS A 1 90 ? 24.004 6.033 -27.246 1.00 94.44 90 LYS A CA 1
ATOM 681 C C . LYS A 1 90 ? 23.942 4.829 -26.301 1.00 94.44 90 LYS A C 1
ATOM 683 O O . LYS A 1 90 ? 22.888 4.555 -25.731 1.00 94.44 90 LYS A O 1
ATOM 688 N N . ARG A 1 91 ? 25.073 4.153 -26.065 1.00 94.25 91 ARG A N 1
ATOM 689 C CA . ARG A 1 91 ? 25.167 3.035 -25.112 1.00 94.25 91 ARG A CA 1
ATOM 690 C C . ARG A 1 91 ? 24.821 3.474 -23.689 1.00 94.25 91 ARG A C 1
ATOM 692 O O . ARG A 1 91 ? 24.009 2.825 -23.039 1.00 94.25 91 ARG A O 1
ATOM 699 N N . LYS A 1 92 ? 25.371 4.601 -23.223 1.00 95.94 92 LYS A N 1
ATOM 700 C CA . LYS A 1 92 ? 25.066 5.153 -21.889 1.00 95.94 92 LYS A CA 1
ATOM 701 C C . LYS A 1 92 ? 23.594 5.542 -21.740 1.00 95.94 92 LYS A C 1
ATOM 703 O O . LYS A 1 92 ? 23.026 5.394 -20.661 1.00 95.94 92 LYS A O 1
ATOM 708 N N . GLU A 1 93 ? 22.969 6.069 -22.788 1.00 95.88 93 GLU A N 1
ATOM 709 C CA . GLU A 1 93 ? 21.538 6.390 -22.779 1.00 95.88 93 GLU A CA 1
ATOM 710 C C . GLU A 1 93 ? 20.671 5.130 -22.707 1.00 95.88 93 GLU A C 1
ATOM 712 O O . GLU A 1 93 ? 19.759 5.071 -21.879 1.00 95.88 93 GLU A O 1
ATOM 717 N N . ALA A 1 94 ? 20.996 4.104 -23.498 1.00 95.69 94 ALA A N 1
ATOM 718 C CA . ALA A 1 94 ? 20.318 2.812 -23.451 1.00 95.69 94 ALA A CA 1
ATOM 719 C C . ALA A 1 94 ? 20.461 2.139 -22.074 1.00 95.69 94 ALA A C 1
ATOM 721 O O . ALA A 1 94 ? 19.474 1.672 -21.511 1.00 95.69 94 ALA A O 1
ATOM 722 N N . GLU A 1 95 ? 21.656 2.168 -21.483 1.00 96.69 95 GLU A N 1
ATOM 723 C CA . GLU A 1 95 ? 21.917 1.636 -20.141 1.00 96.69 95 GLU A CA 1
ATOM 724 C C . GLU A 1 95 ? 21.108 2.375 -19.065 1.00 96.69 95 GLU A C 1
ATOM 726 O O . GLU A 1 95 ? 20.483 1.754 -18.206 1.00 96.69 95 GLU A O 1
ATOM 731 N N . LYS A 1 96 ? 21.050 3.711 -19.127 1.00 96.75 96 LYS A N 1
ATOM 732 C CA . LYS A 1 96 ? 20.205 4.505 -18.221 1.00 96.75 96 LYS A CA 1
ATOM 733 C C . LYS A 1 96 ? 18.726 4.165 -18.375 1.00 96.75 96 LYS A C 1
ATOM 735 O O . LYS A 1 96 ? 18.016 4.140 -17.372 1.00 96.75 96 LYS A O 1
ATOM 740 N N . ALA A 1 97 ? 18.255 3.950 -19.602 1.00 95.12 97 ALA A N 1
ATOM 741 C CA . ALA A 1 97 ? 16.879 3.542 -19.857 1.00 95.12 97 ALA A CA 1
ATOM 742 C C . ALA A 1 97 ? 16.600 2.146 -19.284 1.00 95.12 97 ALA A C 1
ATOM 744 O O . ALA A 1 97 ? 15.568 1.954 -18.644 1.00 95.12 97 ALA A O 1
ATOM 745 N N . GLN A 1 98 ? 17.538 1.207 -19.430 1.00 94.69 98 GLN A N 1
ATOM 746 C CA . GLN A 1 98 ? 17.413 -0.132 -18.861 1.00 94.69 98 GLN A CA 1
ATOM 747 C C . GLN A 1 98 ? 17.364 -0.094 -17.329 1.00 94.69 98 GLN A C 1
ATOM 749 O O . GLN A 1 98 ? 16.394 -0.561 -16.745 1.00 94.69 98 GLN A O 1
ATOM 754 N N . ARG A 1 99 ? 18.292 0.623 -16.683 1.00 94.62 99 ARG A N 1
ATOM 755 C CA . ARG A 1 99 ? 18.298 0.821 -15.219 1.00 94.62 99 ARG A CA 1
ATOM 756 C C . ARG A 1 99 ? 17.036 1.491 -14.666 1.00 94.62 99 ARG A C 1
ATOM 758 O O . ARG A 1 99 ? 16.796 1.452 -13.461 1.00 94.62 99 ARG A O 1
ATOM 765 N N . LYS A 1 100 ? 16.277 2.223 -15.488 1.00 94.50 100 LYS A N 1
ATOM 766 C CA . LYS A 1 100 ? 14.963 2.746 -15.082 1.00 94.50 100 LYS A CA 1
ATOM 767 C C . LYS A 1 100 ? 13.922 1.634 -15.090 1.00 94.50 100 LYS A C 1
ATOM 769 O O . LYS A 1 100 ? 13.261 1.447 -14.083 1.00 94.50 100 LYS A O 1
ATOM 774 N N . ARG A 1 101 ? 13.855 0.859 -16.176 1.00 89.69 101 ARG A N 1
ATOM 775 C CA . ARG A 1 101 ? 12.93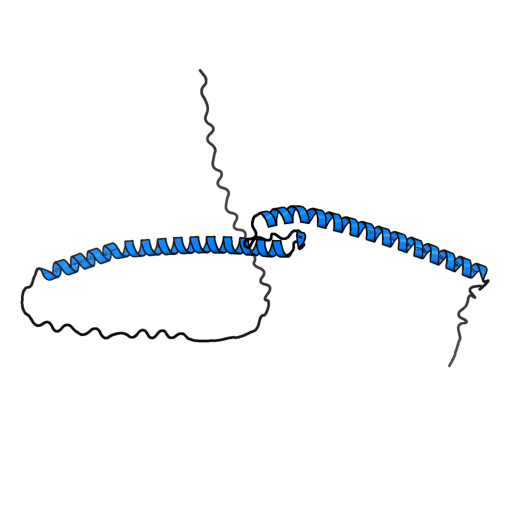7 -0.283 -16.283 1.00 89.69 101 ARG A CA 1
ATOM 776 C C . ARG A 1 101 ? 13.165 -1.309 -15.179 1.00 89.69 101 ARG A C 1
ATOM 778 O O . ARG A 1 101 ? 12.189 -1.817 -14.645 1.00 89.69 101 ARG A O 1
ATOM 785 N N . ASP A 1 102 ? 14.421 -1.588 -14.838 1.00 90.69 102 ASP A N 1
ATOM 786 C CA . ASP A 1 102 ? 14.753 -2.549 -13.782 1.00 90.69 102 ASP A CA 1
ATOM 787 C C . ASP A 1 102 ? 14.256 -2.050 -12.415 1.00 90.69 102 ASP A C 1
ATOM 789 O O . ASP A 1 102 ? 13.570 -2.783 -11.710 1.00 90.69 102 ASP A O 1
ATOM 793 N N . ARG A 1 103 ? 14.459 -0.762 -12.097 1.00 92.06 103 ARG A N 1
ATOM 794 C CA . ARG A 1 103 ? 13.881 -0.147 -10.887 1.00 92.06 103 ARG A CA 1
ATOM 795 C C . ARG A 1 103 ? 12.355 -0.210 -10.862 1.00 92.06 103 ARG A C 1
ATOM 797 O O . ARG A 1 103 ? 11.786 -0.553 -9.835 1.00 92.06 103 ARG A O 1
ATOM 804 N N . ASP A 1 104 ? 11.698 0.057 -11.989 1.00 91.88 104 ASP A N 1
ATOM 805 C CA . ASP A 1 104 ? 10.237 -0.041 -12.082 1.00 91.88 104 ASP A CA 1
ATOM 806 C C . ASP A 1 104 ? 9.748 -1.490 -11.869 1.00 91.88 104 ASP A C 1
ATOM 808 O O . ASP A 1 104 ? 8.624 -1.721 -11.422 1.00 91.88 104 ASP A O 1
ATOM 812 N N . VAL A 1 105 ? 10.551 -2.502 -12.223 1.00 91.19 105 VAL A N 1
ATOM 813 C CA . VAL A 1 105 ? 10.263 -3.910 -11.896 1.00 91.19 105 VAL A CA 1
ATOM 814 C C . VAL A 1 105 ? 10.431 -4.151 -10.399 1.00 91.19 105 VAL A C 1
ATOM 816 O O . VAL A 1 105 ? 9.510 -4.692 -9.792 1.00 91.19 105 VAL A O 1
ATOM 819 N N . ASP A 1 106 ? 11.536 -3.711 -9.798 1.00 92.94 106 ASP A N 1
ATOM 820 C CA . ASP A 1 106 ? 11.794 -3.888 -8.364 1.00 92.94 106 ASP A CA 1
ATOM 821 C C . ASP A 1 106 ? 10.703 -3.246 -7.503 1.00 92.94 106 ASP A C 1
ATOM 823 O O . ASP A 1 106 ? 10.215 -3.855 -6.551 1.00 92.94 106 ASP A O 1
ATOM 827 N N . ASP A 1 107 ? 10.271 -2.035 -7.855 1.00 93.81 107 ASP A N 1
ATOM 828 C CA . ASP A 1 107 ? 9.209 -1.334 -7.135 1.00 93.81 107 ASP A CA 1
ATOM 829 C C . ASP A 1 107 ? 7.867 -2.071 -7.255 1.00 93.81 107 ASP A C 1
ATOM 831 O O . ASP A 1 107 ? 7.122 -2.168 -6.279 1.00 93.81 107 ASP A O 1
ATOM 835 N N . ARG A 1 108 ? 7.581 -2.694 -8.406 1.00 94.38 108 ARG A N 1
ATOM 836 C CA . ARG A 1 108 ? 6.399 -3.558 -8.571 1.00 94.38 108 ARG A CA 1
ATOM 837 C C . ARG A 1 108 ? 6.509 -4.867 -7.802 1.00 94.38 108 ARG A C 1
ATOM 839 O O . ARG A 1 108 ? 5.503 -5.330 -7.275 1.00 94.38 108 ARG A O 1
ATOM 846 N N . VAL A 1 109 ? 7.697 -5.461 -7.709 1.00 94.00 109 VAL A N 1
ATOM 847 C CA . VAL A 1 109 ? 7.933 -6.645 -6.867 1.00 94.00 109 VAL A CA 1
ATOM 848 C C . VAL A 1 109 ? 7.691 -6.294 -5.399 1.00 94.00 109 VAL A C 1
ATOM 850 O O . VAL A 1 109 ? 6.953 -7.002 -4.717 1.00 94.00 109 VAL A O 1
ATOM 853 N N . LYS A 1 110 ? 8.232 -5.166 -4.922 1.00 94.62 110 LYS A N 1
ATOM 854 C CA . LYS A 1 110 ? 7.989 -4.668 -3.559 1.00 94.62 110 LYS A CA 1
ATOM 855 C C . LYS A 1 110 ? 6.506 -4.419 -3.307 1.00 94.62 110 LYS A C 1
ATOM 857 O O . LYS A 1 110 ? 5.994 -4.862 -2.283 1.00 94.62 110 LYS A O 1
ATOM 862 N N . LEU A 1 111 ? 5.813 -3.777 -4.251 1.00 95.19 111 LEU A N 1
ATOM 863 C CA . LEU A 1 111 ? 4.372 -3.548 -4.158 1.00 95.19 111 LEU A CA 1
ATOM 864 C C . LEU A 1 111 ? 3.588 -4.868 -4.106 1.00 95.19 111 LEU A C 1
ATOM 866 O O . LEU A 1 111 ? 2.654 -5.000 -3.329 1.00 95.19 111 LEU A O 1
ATOM 870 N N . ASN A 1 112 ? 3.988 -5.877 -4.879 1.00 96.19 112 ASN A N 1
ATOM 871 C CA . ASN A 1 112 ? 3.341 -7.186 -4.844 1.00 96.19 112 ASN A CA 1
ATOM 872 C C . ASN A 1 112 ? 3.515 -7.883 -3.486 1.00 96.19 112 ASN A C 1
ATOM 874 O O . ASN A 1 112 ? 2.607 -8.558 -3.015 1.00 96.19 112 ASN A O 1
ATOM 878 N N . ASN A 1 113 ? 4.667 -7.704 -2.839 1.00 95.56 113 ASN A N 1
ATOM 879 C CA . ASN A 1 113 ? 4.964 -8.335 -1.554 1.00 95.56 113 ASN A CA 1
ATOM 880 C C . ASN A 1 113 ? 4.153 -7.753 -0.387 1.00 95.56 113 ASN A C 1
ATOM 882 O O . ASN A 1 113 ? 3.900 -8.475 0.576 1.00 95.56 113 ASN A O 1
ATOM 886 N N . VAL A 1 114 ? 3.726 -6.487 -0.462 1.00 96.50 114 VAL A N 1
ATOM 887 C CA . VAL A 1 114 ? 2.849 -5.879 0.558 1.00 96.50 114 VAL A CA 1
ATOM 888 C C . VAL A 1 114 ? 1.373 -6.239 0.382 1.00 96.50 114 VAL A C 1
ATOM 890 O O . VAL A 1 114 ? 0.599 -6.063 1.318 1.00 96.50 114 VAL A O 1
ATOM 893 N N . LEU A 1 115 ? 0.974 -6.776 -0.775 1.00 95.94 115 LEU A N 1
ATOM 894 C CA . LEU A 1 115 ? -0.388 -7.271 -0.964 1.00 95.94 115 LEU A CA 1
ATOM 895 C C . LEU A 1 115 ? -0.614 -8.583 -0.191 1.00 95.94 115 LEU A C 1
ATOM 897 O O . LEU A 1 115 ? 0.315 -9.400 -0.063 1.00 95.94 115 LEU A O 1
ATOM 901 N N . PRO A 1 116 ? -1.847 -8.815 0.298 1.00 96.50 116 PRO A N 1
ATOM 902 C CA . PRO A 1 116 ? -2.218 -10.085 0.905 1.00 96.50 116 PRO A CA 1
ATOM 903 C C . PRO A 1 116 ? -2.085 -11.218 -0.121 1.00 96.50 116 PRO A C 1
ATOM 905 O O . PRO A 1 116 ? -2.150 -10.992 -1.332 1.00 96.50 116 PRO A O 1
ATOM 908 N N . GLN A 1 117 ? -1.786 -12.429 0.362 1.00 95.19 117 GLN A N 1
ATOM 909 C CA . GLN A 1 117 ? -1.296 -13.542 -0.465 1.00 95.19 117 GLN A CA 1
ATOM 910 C C . GLN A 1 117 ? -2.247 -13.919 -1.609 1.00 95.19 117 GLN A C 1
ATOM 912 O O . GLN A 1 117 ? -1.792 -14.172 -2.723 1.00 95.19 117 GLN A O 1
ATOM 917 N N . ASP A 1 118 ? -3.549 -13.884 -1.349 1.00 94.38 118 ASP A N 1
ATOM 918 C CA . ASP A 1 118 ? -4.641 -14.107 -2.300 1.00 94.38 118 ASP A CA 1
ATOM 919 C C . ASP A 1 118 ? -4.666 -13.075 -3.442 1.00 94.38 118 ASP A C 1
ATOM 921 O O . ASP A 1 118 ? -5.065 -13.383 -4.566 1.00 94.38 118 ASP A O 1
ATOM 925 N N . ARG A 1 119 ? -4.172 -11.858 -3.188 1.00 92.81 119 ARG A N 1
ATOM 926 C CA . ARG A 1 119 ? -4.114 -10.759 -4.161 1.00 92.81 119 ARG A CA 1
ATOM 927 C C . ARG A 1 119 ? -2.746 -10.569 -4.796 1.00 92.81 119 ARG A C 1
ATOM 929 O O . ARG A 1 119 ? -2.600 -9.703 -5.662 1.00 92.81 119 ARG A O 1
ATOM 936 N N . ARG A 1 120 ? -1.746 -11.386 -4.479 1.00 94.56 120 ARG A N 1
ATOM 937 C CA . ARG A 1 120 ? -0.435 -11.290 -5.139 1.00 94.56 120 ARG A CA 1
ATOM 938 C C . ARG A 1 120 ? -0.522 -11.730 -6.595 1.00 94.56 120 ARG A C 1
ATOM 940 O O . ARG A 1 120 ? -1.150 -12.734 -6.933 1.00 94.56 120 ARG A O 1
ATOM 947 N N . ALA A 1 121 ? 0.101 -10.972 -7.489 1.00 92.69 121 ALA A N 1
ATOM 948 C CA . ALA A 1 121 ? 0.326 -11.415 -8.855 1.00 92.69 121 ALA A CA 1
ATOM 949 C C . ALA A 1 121 ? 1.306 -12.595 -8.831 1.00 92.69 121 ALA A C 1
ATOM 951 O O . ALA A 1 121 ? 2.384 -12.500 -8.246 1.00 92.69 121 ALA A O 1
ATOM 952 N N . THR A 1 122 ? 0.926 -13.698 -9.471 1.00 88.12 122 THR A N 1
ATOM 953 C CA . THR A 1 122 ? 1.700 -14.949 -9.518 1.00 88.12 122 THR A CA 1
ATOM 954 C C . THR A 1 122 ? 2.717 -14.986 -10.663 1.00 88.12 122 THR A C 1
ATOM 956 O O . THR A 1 122 ? 3.519 -15.910 -10.757 1.00 88.12 122 THR A O 1
ATOM 959 N N . GLY A 1 123 ? 2.707 -13.984 -11.548 1.00 82.62 123 GLY A N 1
ATOM 960 C CA . GLY A 1 123 ? 3.626 -13.905 -12.680 1.00 82.62 123 GLY A CA 1
ATOM 961 C C . GLY A 1 123 ? 5.064 -13.577 -12.264 1.00 82.62 123 GLY A C 1
ATOM 962 O O . GLY A 1 123 ? 5.296 -12.695 -11.443 1.00 82.62 123 GLY A O 1
ATOM 963 N N . SER A 1 124 ? 6.037 -14.227 -12.917 1.00 74.06 124 SER A N 1
ATOM 964 C CA . SER A 1 124 ? 7.485 -14.010 -12.718 1.00 74.06 124 SER A CA 1
ATOM 965 C C . SER A 1 124 ? 7.927 -12.549 -12.920 1.00 74.06 124 SER A C 1
ATOM 967 O O . SER A 1 124 ? 8.909 -12.109 -12.325 1.00 74.06 124 SER A O 1
ATOM 969 N N . ARG A 1 125 ? 7.191 -11.773 -13.729 1.00 73.19 125 ARG A N 1
ATOM 970 C CA . ARG A 1 125 ? 7.366 -10.322 -13.860 1.00 73.19 125 ARG A CA 1
ATOM 971 C C . ARG A 1 125 ? 6.063 -9.621 -13.488 1.00 73.19 125 ARG A C 1
ATOM 973 O O . ARG A 1 125 ? 5.153 -9.612 -14.319 1.00 73.19 125 ARG A O 1
ATOM 980 N N . PRO A 1 126 ? 5.955 -9.036 -12.282 1.00 79.56 126 PRO A N 1
ATOM 981 C CA . PRO A 1 126 ? 4.752 -8.323 -11.886 1.00 79.56 126 PRO A CA 1
ATOM 982 C C . PRO A 1 126 ? 4.474 -7.180 -12.869 1.00 79.56 126 PRO A C 1
ATOM 984 O O . PRO A 1 126 ? 5.263 -6.246 -13.034 1.00 79.56 126 PRO A O 1
ATOM 987 N N . GLY A 1 127 ? 3.365 -7.321 -13.594 1.00 85.88 127 GLY A N 1
ATOM 988 C CA . GLY A 1 127 ? 2.920 -6.381 -14.612 1.00 85.88 127 GLY A CA 1
ATOM 989 C C . GLY A 1 127 ? 2.169 -5.193 -14.016 1.00 85.88 127 GLY A C 1
ATOM 990 O O . GLY A 1 127 ? 2.341 -4.828 -12.854 1.00 85.88 127 GLY A O 1
ATOM 991 N N . LEU A 1 128 ? 1.305 -4.586 -14.828 1.00 86.69 128 LEU A N 1
ATOM 992 C CA . LEU A 1 128 ? 0.379 -3.544 -14.370 1.00 86.69 128 LEU A CA 1
ATOM 993 C C . LEU A 1 128 ? -0.713 -4.095 -13.440 1.00 86.69 128 LEU A C 1
ATOM 995 O O . LEU A 1 128 ? -1.333 -3.329 -12.708 1.00 86.69 128 LEU A O 1
ATOM 999 N N . ASP A 1 129 ? -0.912 -5.415 -13.414 1.00 90.69 129 ASP A N 1
ATOM 1000 C CA . ASP A 1 129 ? -1.910 -6.059 -12.560 1.00 90.69 129 ASP A CA 1
ATOM 1001 C C . ASP A 1 129 ? -1.665 -5.804 -11.072 1.00 90.69 129 ASP A C 1
ATOM 1003 O O . ASP A 1 129 ? -2.623 -5.630 -10.327 1.00 90.69 129 ASP A O 1
ATOM 1007 N N . VAL A 1 130 ? -0.401 -5.710 -10.640 1.00 94.81 130 VAL A N 1
ATOM 1008 C CA . VAL A 1 130 ? -0.066 -5.379 -9.244 1.00 94.81 130 VAL A CA 1
ATOM 1009 C C . VAL A 1 130 ? -0.559 -3.983 -8.881 1.00 94.81 130 VAL A C 1
ATOM 1011 O O . VAL A 1 130 ? -1.104 -3.788 -7.801 1.00 94.81 130 VAL A O 1
ATOM 1014 N N . VAL A 1 131 ? -0.421 -3.021 -9.797 1.00 94.06 131 VAL A N 1
ATOM 1015 C CA . VAL A 1 131 ? -0.885 -1.645 -9.579 1.00 94.06 131 VAL A CA 1
ATOM 1016 C C . VAL A 1 131 ? -2.408 -1.604 -9.497 1.00 94.06 131 VAL A C 1
ATOM 1018 O O . VAL A 1 131 ? -2.942 -0.961 -8.600 1.00 94.06 131 VAL A O 1
ATOM 1021 N N . ARG A 1 132 ? -3.109 -2.326 -10.383 1.00 94.38 132 ARG A N 1
ATOM 1022 C CA . ARG A 1 132 ? -4.576 -2.423 -10.341 1.00 94.38 132 ARG A CA 1
ATOM 1023 C C . ARG A 1 132 ? -5.059 -3.037 -9.024 1.00 94.38 132 ARG A C 1
ATOM 1025 O O . ARG A 1 132 ? -5.900 -2.451 -8.358 1.00 94.38 132 ARG A O 1
ATOM 1032 N N . ARG A 1 133 ? -4.472 -4.162 -8.608 1.00 94.94 133 ARG A N 1
ATOM 1033 C CA . ARG A 1 133 ? -4.833 -4.831 -7.347 1.00 94.94 133 ARG A CA 1
ATOM 1034 C C . ARG A 1 133 ? -4.514 -3.982 -6.119 1.00 94.94 133 ARG A C 1
ATOM 1036 O O . ARG A 1 133 ? -5.288 -3.973 -5.171 1.00 94.94 133 ARG A O 1
ATOM 1043 N N . ALA A 1 134 ? -3.404 -3.246 -6.135 1.00 96.12 134 ALA A N 1
ATOM 1044 C CA . ALA A 1 134 ? -3.090 -2.293 -5.076 1.00 96.12 134 ALA A CA 1
ATOM 1045 C C . ALA A 1 134 ? -4.105 -1.144 -5.025 1.00 96.12 134 ALA A C 1
ATOM 1047 O O . ALA A 1 134 ? -4.545 -0.782 -3.940 1.00 96.12 134 ALA A O 1
ATOM 1048 N N . ALA A 1 135 ? -4.521 -0.615 -6.179 1.00 96.19 135 ALA A N 1
ATOM 1049 C CA . ALA A 1 135 ? -5.542 0.429 -6.248 1.00 96.19 135 ALA A CA 1
ATOM 1050 C C . ALA A 1 135 ? -6.908 -0.029 -5.707 1.00 96.19 135 ALA A C 1
ATOM 1052 O O . ALA A 1 135 ? -7.633 0.787 -5.151 1.00 96.19 135 ALA A O 1
ATOM 1053 N N . GLU A 1 136 ? -7.239 -1.316 -5.827 1.00 96.19 136 GLU A N 1
ATOM 1054 C CA . GLU A 1 136 ? -8.439 -1.912 -5.223 1.00 96.19 136 GLU A CA 1
ATOM 1055 C C . GLU A 1 136 ? -8.265 -2.166 -3.716 1.00 96.19 136 GLU A C 1
ATOM 1057 O O . GLU A 1 136 ? -9.182 -1.938 -2.937 1.00 96.19 136 GLU A O 1
ATOM 1062 N N . TYR A 1 137 ? -7.079 -2.600 -3.281 1.00 97.06 137 TYR A N 1
ATOM 1063 C CA . TYR A 1 137 ? -6.819 -2.958 -1.884 1.00 97.06 137 TYR A CA 1
ATOM 1064 C C . TYR A 1 137 ? -6.692 -1.749 -0.943 1.00 97.06 137 TYR A C 1
ATOM 1066 O O . TYR A 1 137 ? -7.141 -1.814 0.197 1.00 97.06 137 TYR A O 1
ATOM 1074 N N . ILE A 1 138 ? -6.104 -0.637 -1.398 1.00 96.50 138 ILE A N 1
ATOM 1075 C CA . ILE A 1 138 ? -5.927 0.576 -0.577 1.00 96.50 138 ILE A CA 1
ATOM 1076 C C . ILE A 1 138 ? -7.249 1.071 0.048 1.00 96.50 138 ILE A C 1
ATOM 1078 O O . ILE A 1 138 ? -7.292 1.183 1.275 1.00 96.50 138 ILE A O 1
ATOM 1082 N N . PRO A 1 139 ? -8.335 1.319 -0.714 1.00 98.25 139 PRO A N 1
ATOM 1083 C CA . PRO A 1 139 ? -9.583 1.812 -0.128 1.00 98.25 139 PRO A CA 1
ATOM 1084 C C . PRO A 1 139 ? -10.251 0.795 0.809 1.00 98.25 139 PRO A C 1
ATOM 1086 O O . PRO A 1 139 ? -10.901 1.187 1.776 1.00 98.25 139 PRO A O 1
ATOM 1089 N N . GLU A 1 140 ? -10.077 -0.509 0.570 1.00 97.19 140 GLU A N 1
ATOM 1090 C CA . GLU A 1 140 ? -10.573 -1.544 1.486 1.00 97.19 140 GLU A CA 1
ATOM 1091 C C . GLU A 1 140 ? -9.875 -1.468 2.850 1.00 97.19 140 GLU A C 1
ATOM 1093 O O . GLU A 1 140 ? -10.536 -1.519 3.888 1.00 97.19 140 GLU A O 1
ATOM 1098 N N . VAL A 1 141 ? -8.548 -1.297 2.858 1.00 98.19 141 VAL A N 1
ATOM 1099 C CA . VAL A 1 141 ? -7.766 -1.139 4.094 1.00 98.19 141 VAL A CA 1
ATOM 1100 C C . VAL A 1 141 ? -8.150 0.143 4.828 1.00 98.19 141 VAL A C 1
ATOM 1102 O O . VAL A 1 141 ? -8.297 0.122 6.048 1.00 98.19 141 VAL A O 1
ATOM 1105 N N . GLU A 1 142 ? -8.346 1.248 4.108 1.00 98.12 142 GLU A N 1
ATOM 1106 C CA . GLU A 1 142 ? -8.789 2.518 4.697 1.00 98.12 142 GLU A CA 1
ATOM 1107 C C . GLU A 1 142 ? -10.170 2.384 5.351 1.00 98.12 142 GLU A C 1
ATOM 1109 O O . GLU A 1 142 ? -10.358 2.804 6.495 1.00 98.12 142 GLU A O 1
ATOM 1114 N N . SER A 1 143 ? -11.116 1.732 4.670 1.00 98.50 143 SER A N 1
ATOM 1115 C CA . SER A 1 143 ? -12.448 1.461 5.215 1.00 98.50 143 SER A CA 1
ATOM 1116 C C . SER A 1 143 ? -12.387 0.569 6.460 1.00 98.50 143 SER A C 1
ATOM 1118 O O . SER A 1 143 ? -13.019 0.878 7.473 1.00 98.50 143 SER A O 1
ATOM 1120 N N . ALA A 1 144 ? -11.584 -0.499 6.428 1.00 98.19 144 ALA A N 1
ATOM 1121 C CA . ALA A 1 144 ? -11.402 -1.394 7.567 1.00 98.19 144 ALA A CA 1
ATOM 1122 C C . ALA A 1 144 ? -10.761 -0.682 8.770 1.00 98.19 144 ALA A C 1
ATOM 1124 O O . ALA A 1 144 ? -11.195 -0.876 9.907 1.00 98.19 144 ALA A O 1
ATOM 1125 N N . LEU A 1 145 ? -9.764 0.176 8.528 1.00 98.50 145 LEU A N 1
ATOM 1126 C CA . LEU A 1 145 ? -9.131 0.990 9.563 1.00 98.50 145 LEU A CA 1
ATOM 1127 C C . LEU A 1 145 ? -10.142 1.943 10.210 1.00 98.50 145 LEU A C 1
ATOM 1129 O O . LEU A 1 145 ? -10.208 2.031 11.434 1.00 98.50 145 LEU A O 1
ATOM 1133 N N . GLN A 1 146 ? -10.963 2.620 9.407 1.00 98.62 146 GLN A N 1
ATOM 1134 C CA . GLN A 1 146 ? -11.999 3.514 9.916 1.00 98.62 146 GLN A CA 1
ATOM 1135 C C . GLN A 1 146 ? -13.039 2.764 10.762 1.00 98.62 146 GLN A C 1
ATOM 1137 O O . GLN A 1 146 ? -13.391 3.226 11.848 1.00 98.62 146 GLN A O 1
ATOM 1142 N N . ALA A 1 147 ? -13.492 1.594 10.306 1.00 98.50 147 ALA A N 1
ATOM 1143 C CA . ALA A 1 147 ? -14.419 0.755 11.061 1.00 98.50 147 ALA A CA 1
ATOM 1144 C C . ALA A 1 147 ? -13.814 0.288 12.397 1.00 98.50 147 ALA A C 1
ATOM 1146 O O . ALA A 1 147 ? -14.493 0.292 13.425 1.00 98.50 147 ALA A O 1
ATOM 1147 N N . ALA A 1 148 ? -12.526 -0.069 12.410 1.00 98.56 148 ALA A N 1
ATOM 1148 C CA . ALA A 1 148 ? -11.820 -0.444 13.632 1.00 98.56 148 ALA A CA 1
ATOM 1149 C C . ALA A 1 148 ? -11.720 0.725 14.625 1.00 98.56 148 ALA A C 1
ATOM 1151 O O . ALA A 1 148 ? -11.959 0.534 15.816 1.00 98.56 148 ALA A O 1
ATOM 1152 N N . LEU A 1 149 ? -11.429 1.939 14.146 1.00 98.50 149 LEU A N 1
ATOM 1153 C CA . LEU A 1 149 ? -11.391 3.139 14.988 1.00 98.50 149 LEU A CA 1
ATOM 1154 C C . LEU A 1 149 ? -12.760 3.450 15.606 1.00 98.50 149 LEU A C 1
ATOM 1156 O O . LEU A 1 149 ? -12.839 3.688 16.807 1.00 98.50 149 LEU A O 1
ATOM 1160 N N . GLN A 1 150 ? -13.839 3.374 14.821 1.00 98.62 150 GLN A N 1
ATOM 1161 C CA . GLN A 1 150 ? -15.204 3.571 15.329 1.00 98.62 150 GLN A CA 1
ATOM 1162 C C . GLN A 1 150 ? -15.578 2.536 16.390 1.00 98.62 150 GLN A C 1
ATOM 1164 O O . GLN A 1 150 ? -16.167 2.875 17.415 1.00 98.62 150 GLN A O 1
ATOM 1169 N N . ARG A 1 151 ? -15.209 1.270 16.166 1.00 98.56 151 ARG A N 1
ATOM 1170 C CA . ARG A 1 151 ? -15.435 0.201 17.138 1.00 98.56 151 ARG A CA 1
ATOM 1171 C C . ARG A 1 151 ? -14.670 0.446 18.438 1.00 98.56 151 ARG A C 1
ATOM 1173 O O . ARG A 1 151 ? -15.223 0.205 19.504 1.00 98.56 151 ARG A O 1
ATOM 1180 N N . ASN A 1 152 ? -13.423 0.910 18.365 1.00 98.50 152 ASN A N 1
ATOM 1181 C CA . ASN A 1 152 ? -12.648 1.243 19.560 1.00 98.50 152 ASN A CA 1
ATOM 1182 C C . ASN A 1 152 ? -13.302 2.381 20.346 1.00 98.50 152 ASN A C 1
ATOM 1184 O O . ASN A 1 152 ? -13.474 2.252 21.552 1.00 98.50 152 ASN A O 1
ATOM 1188 N N . GLU A 1 153 ? -13.749 3.434 19.663 1.00 98.62 153 GLU A N 1
ATOM 1189 C CA . GLU A 1 153 ? -14.456 4.548 20.302 1.00 98.62 153 GLU A CA 1
ATOM 1190 C C . GLU A 1 153 ? -15.758 4.084 20.981 1.00 98.62 153 GLU A C 1
ATOM 1192 O O . GLU A 1 153 ? -16.085 4.496 22.094 1.00 98.62 153 GLU A O 1
ATOM 1197 N N . GLU A 1 154 ? -16.509 3.184 20.341 1.00 98.62 154 GLU A N 1
ATOM 1198 C CA . GLU A 1 154 ? -17.700 2.588 20.946 1.00 98.62 154 GLU A CA 1
ATOM 1199 C C . GLU A 1 154 ? -17.357 1.765 22.196 1.00 98.62 154 GLU A C 1
ATOM 1201 O O . GLU A 1 154 ? -18.050 1.869 23.209 1.00 98.62 154 GLU A O 1
ATOM 1206 N N . LEU A 1 155 ? -16.295 0.957 22.143 1.00 98.62 155 LEU A N 1
ATOM 1207 C CA . LEU A 1 155 ? -15.842 0.161 23.284 1.00 98.62 155 LEU A CA 1
ATOM 1208 C C . LEU A 1 155 ? -15.383 1.045 24.448 1.00 98.62 155 LEU A C 1
ATOM 1210 O O . LEU A 1 155 ? -15.724 0.750 25.590 1.00 98.62 155 LEU A O 1
ATOM 1214 N N . GLU A 1 156 ? -14.683 2.145 24.175 1.00 98.50 156 GLU A N 1
ATOM 1215 C CA . GLU A 1 156 ? -14.298 3.130 25.191 1.00 98.50 156 GLU A CA 1
ATOM 1216 C C . GLU A 1 156 ? -15.527 3.765 25.852 1.00 98.50 156 GLU A C 1
ATOM 1218 O O . GLU A 1 156 ? -15.597 3.842 27.081 1.00 98.50 156 GLU A O 1
ATOM 1223 N N . ARG A 1 157 ? -16.544 4.140 25.062 1.00 98.56 157 ARG A N 1
ATOM 1224 C CA . ARG A 1 157 ? -17.819 4.646 25.596 1.00 98.56 157 ARG A CA 1
ATOM 1225 C C . ARG A 1 157 ? -18.529 3.612 26.471 1.00 98.56 157 ARG A C 1
ATOM 1227 O O . ARG A 1 157 ? -19.039 3.965 27.531 1.00 98.56 157 ARG A O 1
ATOM 1234 N N . ARG A 1 158 ? -18.556 2.340 26.059 1.00 98.44 158 ARG A N 1
ATOM 1235 C CA . ARG A 1 158 ? -19.156 1.256 26.858 1.00 98.44 158 ARG A CA 1
ATOM 1236 C C . ARG A 1 158 ? -18.412 1.044 28.174 1.00 98.44 158 ARG A C 1
ATOM 1238 O O . ARG A 1 158 ? -19.057 0.942 29.210 1.00 98.44 158 ARG A O 1
ATOM 1245 N N . LEU A 1 159 ? -17.081 1.042 28.142 1.00 98.44 159 LEU A N 1
ATOM 1246 C CA . LEU A 1 159 ? -16.250 0.883 29.336 1.00 98.44 159 LEU A CA 1
ATOM 1247 C C . LEU A 1 159 ? -16.479 2.036 30.323 1.00 98.44 159 LEU A C 1
ATOM 1249 O O . LEU A 1 159 ? -16.603 1.794 31.520 1.00 98.44 159 LEU A O 1
ATOM 1253 N N . ALA A 1 160 ? -16.610 3.274 29.836 1.00 98.19 160 ALA A N 1
ATOM 1254 C CA . ALA A 1 160 ? -16.939 4.421 30.682 1.00 98.19 160 ALA A CA 1
ATOM 1255 C C . ALA A 1 160 ? -18.284 4.236 31.409 1.00 98.19 160 ALA A C 1
ATOM 1257 O O . ALA A 1 160 ? -18.348 4.399 32.626 1.00 98.19 160 ALA A O 1
ATOM 1258 N N . VAL A 1 161 ? -19.329 3.808 30.692 1.00 98.56 161 VAL A N 1
ATOM 1259 C CA . VAL A 1 161 ? -20.641 3.516 31.296 1.00 98.56 161 VAL A CA 1
ATOM 1260 C C . VAL A 1 161 ? -20.543 2.371 32.308 1.00 98.56 161 VAL A C 1
ATOM 1262 O O . VAL A 1 161 ? -21.089 2.465 33.405 1.00 98.56 161 VAL A O 1
ATOM 1265 N N . GLU A 1 162 ? -19.820 1.297 31.992 1.00 98.38 162 GLU A N 1
ATOM 1266 C CA . GLU A 1 162 ? -19.603 0.192 32.933 1.00 98.38 162 GLU A CA 1
ATOM 1267 C C . GLU A 1 162 ? -18.873 0.654 34.203 1.00 98.38 162 GLU A C 1
ATOM 1269 O O . GLU A 1 162 ? -19.276 0.291 35.308 1.00 98.38 162 GLU A O 1
ATOM 1274 N N . ALA A 1 163 ? -17.854 1.507 34.081 1.00 98.25 163 ALA A N 1
ATOM 1275 C CA . ALA A 1 163 ? -17.152 2.078 35.227 1.00 98.25 163 ALA A CA 1
ATOM 1276 C C . ALA A 1 163 ? -18.076 2.944 36.102 1.00 98.25 163 ALA A C 1
ATOM 1278 O O . ALA A 1 163 ? -18.060 2.808 37.326 1.00 98.25 163 ALA A O 1
ATOM 1279 N N . GLU A 1 164 ? -18.922 3.781 35.492 1.00 98.31 164 GLU A N 1
ATOM 1280 C CA . GLU A 1 164 ? -19.923 4.586 36.204 1.00 98.31 164 GLU A CA 1
ATOM 1281 C C . GLU A 1 164 ? -20.963 3.711 36.916 1.00 98.31 164 GLU A C 1
ATOM 1283 O O . GLU A 1 164 ? -21.264 3.927 38.092 1.00 98.31 164 GLU A O 1
ATOM 1288 N N . THR A 1 165 ? -21.486 2.683 36.239 1.00 98.38 165 THR A N 1
ATOM 1289 C CA . THR A 1 165 ? -22.463 1.760 36.841 1.00 98.38 165 THR A CA 1
ATOM 1290 C C . THR A 1 165 ? -21.858 0.973 37.997 1.00 98.38 165 THR A C 1
ATOM 1292 O O . THR A 1 165 ? -22.504 0.824 39.033 1.00 98.38 165 THR A O 1
ATOM 1295 N N . ARG A 1 166 ? -20.604 0.526 37.872 1.00 98.19 166 ARG A N 1
ATOM 1296 C CA . ARG A 1 166 ? -19.884 -0.152 38.950 1.00 98.19 166 ARG A CA 1
ATOM 1297 C C . ARG A 1 166 ? -19.698 0.765 40.154 1.00 98.19 166 ARG A C 1
ATOM 1299 O O . ARG A 1 166 ? -20.018 0.356 41.263 1.00 98.19 166 ARG A O 1
ATOM 1306 N N . ALA A 1 167 ? -19.274 2.009 39.935 1.00 97.75 167 ALA A N 1
ATOM 1307 C CA . ALA A 1 167 ? -19.154 2.994 41.006 1.00 97.75 167 ALA A CA 1
ATOM 1308 C C . ALA A 1 167 ? -20.500 3.238 41.714 1.00 97.75 167 ALA A C 1
ATOM 1310 O O . ALA A 1 167 ? -20.552 3.309 42.941 1.00 97.75 167 ALA A O 1
ATOM 1311 N N . ALA A 1 168 ? -21.605 3.310 40.965 1.00 97.62 168 ALA A N 1
ATOM 1312 C CA . ALA A 1 168 ? -22.941 3.448 41.541 1.00 97.62 168 ALA A CA 1
ATOM 1313 C C . ALA A 1 168 ? -23.358 2.217 42.369 1.00 97.62 168 ALA A C 1
ATOM 1315 O O . ALA A 1 168 ? -23.906 2.370 43.462 1.00 97.62 168 ALA A O 1
ATOM 1316 N N . VAL A 1 169 ? -23.077 1.002 41.884 1.00 97.75 169 VAL A N 1
ATOM 1317 C CA . VAL A 1 169 ? -23.334 -0.246 42.623 1.00 97.75 169 VAL A CA 1
ATOM 1318 C C . VAL A 1 169 ? -22.510 -0.303 43.911 1.00 97.75 169 VAL A C 1
ATOM 1320 O O . VAL A 1 169 ? -23.064 -0.628 44.959 1.00 97.75 169 VAL A O 1
ATOM 1323 N N . ASP A 1 170 ? -21.232 0.076 43.868 1.00 96.50 170 ASP A N 1
ATOM 1324 C CA . ASP A 1 170 ? -20.359 0.103 45.047 1.00 96.50 170 ASP A CA 1
ATOM 1325 C C . ASP A 1 170 ? -20.884 1.080 46.121 1.00 96.50 170 ASP A C 1
ATOM 1327 O O . ASP A 1 170 ? -20.889 0.758 47.314 1.00 96.50 170 ASP A O 1
ATOM 1331 N N . ILE A 1 171 ? -21.412 2.244 45.713 1.00 95.38 171 ILE A N 1
ATOM 1332 C CA . ILE A 1 171 ? -22.064 3.205 46.622 1.00 95.38 171 ILE A CA 1
ATOM 1333 C C . ILE A 1 171 ? -23.322 2.592 47.250 1.00 95.38 171 ILE A C 1
ATOM 1335 O O . ILE A 1 171 ? -23.510 2.684 48.463 1.00 95.38 171 ILE A O 1
ATOM 1339 N N . LEU A 1 172 ? -24.182 1.952 46.450 1.00 95.62 172 LEU A N 1
ATOM 1340 C CA . LEU A 1 172 ? -25.414 1.326 46.943 1.00 95.62 172 LEU A CA 1
ATOM 1341 C C . LEU A 1 172 ? -25.125 0.194 47.935 1.00 95.62 172 LEU A C 1
ATOM 1343 O O . LEU A 1 172 ? -25.789 0.107 48.968 1.00 95.62 172 LEU A O 1
ATOM 1347 N N . LEU A 1 173 ? -24.120 -0.637 47.652 1.00 95.56 173 LEU A N 1
ATOM 1348 C CA . LEU A 1 173 ? -23.680 -1.696 48.558 1.00 95.56 173 LEU A CA 1
ATOM 1349 C C . LEU A 1 173 ? -23.133 -1.119 49.868 1.00 95.56 173 LEU A C 1
ATOM 1351 O O . LEU A 1 173 ? -23.536 -1.586 50.929 1.00 95.56 173 LEU A O 1
ATOM 1355 N N . SER A 1 174 ? -22.313 -0.064 49.807 1.00 92.44 174 SER A N 1
ATOM 1356 C CA . SER A 1 174 ? -21.778 0.618 50.998 1.00 92.44 174 SER A CA 1
ATOM 1357 C C . SER A 1 174 ? -22.884 1.215 51.882 1.00 92.44 174 SER A C 1
ATOM 1359 O O . SER A 1 174 ? -22.815 1.160 53.108 1.00 92.44 174 SER A O 1
ATOM 1361 N N . VAL A 1 175 ? -23.941 1.768 51.274 1.00 93.19 175 VAL A N 1
ATOM 1362 C CA . VAL A 1 175 ? -25.111 2.278 52.009 1.00 93.19 175 VAL A CA 1
ATOM 1363 C C . VAL A 1 175 ? -25.908 1.131 52.641 1.00 93.19 175 VAL A C 1
ATOM 1365 O O . VAL A 1 175 ? -26.343 1.249 53.787 1.00 93.19 175 VAL A O 1
ATOM 1368 N N . ALA A 1 176 ? -26.093 0.022 51.919 1.00 92.81 176 ALA A N 1
ATOM 1369 C CA . ALA A 1 176 ? -26.881 -1.122 52.375 1.00 92.81 176 ALA A CA 1
ATOM 1370 C C . ALA A 1 176 ? -26.214 -1.912 53.512 1.00 92.81 176 ALA A C 1
ATOM 1372 O O . ALA A 1 176 ? -26.910 -2.386 54.410 1.00 92.81 176 ALA A O 1
ATOM 1373 N N . THR A 1 177 ? -24.885 -2.044 53.508 1.00 94.06 177 THR A N 1
ATOM 1374 C CA . THR A 1 177 ? -24.146 -2.742 54.574 1.00 94.06 177 THR A CA 1
ATOM 1375 C C . THR A 1 177 ? -24.067 -1.937 55.868 1.00 94.06 177 THR A C 1
ATOM 1377 O O . THR A 1 177 ? -23.672 -2.479 56.899 1.00 94.06 177 THR A O 1
ATOM 1380 N N . GLY A 1 178 ? -24.464 -0.658 55.855 1.00 81.94 178 GLY A N 1
ATOM 1381 C CA . GLY A 1 178 ? -24.429 0.186 57.045 1.00 81.94 178 GLY A CA 1
ATOM 1382 C C . GLY A 1 178 ? -23.013 0.431 57.567 1.00 81.94 178 GLY A C 1
ATOM 1383 O O . GLY A 1 178 ? -22.869 0.906 58.698 1.00 81.94 178 GLY A O 1
ATOM 1384 N N . GLU A 1 179 ? -21.978 0.156 56.760 1.00 67.25 179 GLU A N 1
ATOM 1385 C CA . GLU A 1 179 ? -20.634 0.684 56.977 1.00 67.25 179 GLU A CA 1
ATOM 1386 C C . GLU A 1 179 ? -20.728 2.204 56.843 1.00 67.25 179 GLU A C 1
ATOM 1388 O O . GLU A 1 179 ? -20.509 2.801 55.790 1.00 67.25 179 GLU A O 1
ATOM 1393 N N . ARG A 1 180 ? -21.110 2.862 57.946 1.00 62.22 180 ARG A N 1
ATOM 1394 C CA . ARG A 1 180 ? -20.849 4.282 58.141 1.00 62.22 180 ARG A CA 1
ATOM 1395 C C . ARG A 1 180 ? -19.371 4.445 57.845 1.00 62.22 180 ARG A C 1
ATOM 1397 O O . ARG A 1 180 ? -18.553 3.958 58.621 1.00 62.22 180 ARG A O 1
ATOM 1404 N N . ILE A 1 181 ? -19.059 5.111 56.736 1.00 62.00 181 ILE A N 1
ATOM 1405 C CA . ILE A 1 181 ? -17.734 5.640 56.436 1.00 62.00 181 ILE A CA 1
ATOM 1406 C C . ILE A 1 181 ? -17.376 6.508 57.643 1.00 62.00 181 ILE A C 1
ATOM 1408 O O . ILE A 1 181 ? -17.806 7.655 57.769 1.00 62.00 181 ILE A O 1
ATOM 1412 N N . GLY A 1 182 ? -16.714 5.880 58.611 1.00 55.41 182 GLY A N 1
ATOM 1413 C CA . GLY A 1 182 ? -16.310 6.460 59.870 1.00 55.41 182 GLY A CA 1
ATOM 1414 C C . GLY A 1 182 ? -15.250 7.484 59.550 1.00 55.41 182 GLY A C 1
ATOM 1415 O O . GLY A 1 182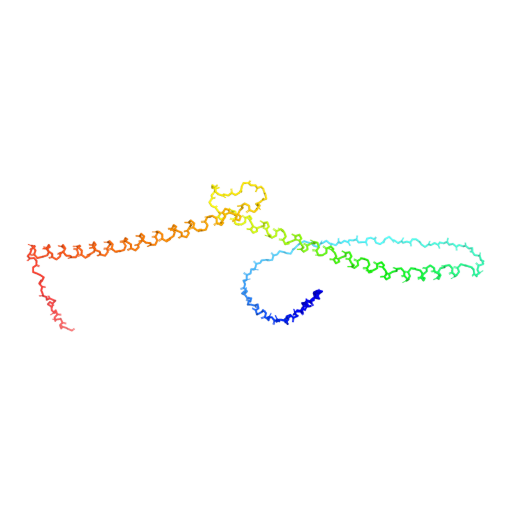 ? -14.088 7.160 59.335 1.00 55.41 182 GLY A O 1
ATOM 1416 N N . SER A 1 183 ? -15.700 8.726 59.467 1.00 62.22 183 SER A N 1
ATOM 1417 C CA . SER A 1 183 ? -14.889 9.924 59.487 1.00 62.22 183 SER A CA 1
ATOM 1418 C C . SER A 1 183 ? -13.828 9.840 60.585 1.00 62.22 183 SER A C 1
ATOM 1420 O O . SER A 1 183 ? -14.172 9.717 61.762 1.00 62.22 183 SER A O 1
ATOM 1422 N N . GLY A 1 184 ? -12.565 10.008 60.202 1.00 49.97 184 GLY A N 1
ATOM 1423 C CA . GLY A 1 184 ? -11.525 10.485 61.105 1.00 49.97 184 GLY A CA 1
ATOM 1424 C C . GLY A 1 184 ? -10.243 9.664 61.069 1.00 49.97 184 GLY A C 1
ATOM 1425 O O . GLY A 1 184 ? -10.165 8.647 61.752 1.00 49.97 184 GLY A O 1
ATOM 1426 N N . PRO A 1 185 ? -9.178 10.136 60.397 1.00 59.91 185 PRO A N 1
ATOM 1427 C CA . PRO A 1 185 ? -7.847 9.875 60.910 1.00 59.91 185 PRO A CA 1
ATOM 1428 C C . PRO A 1 185 ? -7.776 10.536 62.290 1.00 59.91 185 PRO A C 1
ATOM 1430 O O . PRO A 1 185 ? -7.667 11.758 62.407 1.00 59.91 185 PRO A O 1
ATOM 1433 N N . THR A 1 186 ? -7.888 9.736 63.346 1.00 62.25 186 THR A N 1
ATOM 1434 C CA . THR A 1 186 ? -7.455 10.133 64.683 1.00 62.25 186 THR A CA 1
ATOM 1435 C C . THR A 1 186 ? -5.996 10.544 64.533 1.00 62.25 186 THR A C 1
ATOM 1437 O O . THR A 1 186 ? -5.132 9.695 64.324 1.00 62.25 186 THR A O 1
ATOM 1440 N N . GLN A 1 187 ? -5.727 11.852 64.518 1.00 61.09 187 GLN A N 1
ATOM 1441 C CA . GLN A 1 187 ? -4.367 12.366 64.491 1.00 61.09 187 GLN A CA 1
ATOM 1442 C C . GLN A 1 187 ? -3.680 11.867 65.759 1.00 61.09 187 GLN A C 1
ATOM 1444 O O . GLN A 1 187 ? -3.920 12.364 66.858 1.00 61.09 187 GLN A O 1
ATOM 1449 N N . GLY A 1 188 ? -2.867 10.825 65.597 1.00 62.94 188 GLY A N 1
ATOM 1450 C CA . GLY A 1 188 ? -1.936 10.356 66.603 1.00 62.94 188 GLY A CA 1
ATOM 1451 C C . GLY A 1 188 ? -0.883 11.430 66.808 1.00 62.94 188 GLY A C 1
ATOM 1452 O O . GLY A 1 188 ? 0.140 11.453 66.135 1.00 62.94 188 GLY A O 1
ATOM 1453 N N . SER A 1 189 ? -1.174 12.342 67.727 1.00 63.81 189 SER A N 1
ATOM 1454 C CA . SER A 1 189 ? -0.204 13.210 68.373 1.00 63.81 189 SER A CA 1
ATOM 1455 C C . SER A 1 189 ? 0.803 12.330 69.121 1.00 63.81 189 SER A C 1
ATOM 1457 O O . SER A 1 189 ? 0.550 11.949 70.260 1.00 63.81 189 SER A O 1
ATOM 1459 N N . SER A 1 190 ? 1.930 11.980 68.498 1.00 70.69 190 SER A N 1
ATOM 1460 C CA . SER A 1 190 ? 3.089 11.440 69.217 1.00 70.69 190 SER A CA 1
ATOM 1461 C C . SER A 1 190 ? 4.143 12.532 69.349 1.00 70.69 190 SER A C 1
ATOM 1463 O O . SER A 1 190 ? 4.887 12.824 68.414 1.00 70.69 190 SER A O 1
ATOM 1465 N N . ALA A 1 191 ? 4.161 13.146 70.527 1.00 66.75 191 ALA A N 1
ATOM 1466 C CA . ALA A 1 191 ? 5.291 13.907 71.019 1.00 66.75 191 ALA A CA 1
ATOM 1467 C C . ALA A 1 191 ? 6.394 12.934 71.450 1.00 66.75 191 ALA A C 1
ATOM 1469 O O . ALA A 1 191 ? 6.110 12.043 72.246 1.00 66.75 191 ALA A O 1
ATOM 1470 N N . THR A 1 192 ? 7.607 13.141 70.940 1.00 67.00 192 THR A N 1
ATOM 1471 C CA . THR A 1 192 ? 8.912 12.983 71.615 1.00 67.00 192 THR A CA 1
ATOM 1472 C C . THR A 1 192 ? 9.977 13.544 70.690 1.00 67.00 192 THR A C 1
ATOM 1474 O O . THR A 1 192 ? 9.932 13.182 69.493 1.00 67.00 192 THR A O 1
#

Secondary structure (DSSP, 8-state):
-----------------------------------------------------------SSHHHHHHHHHHHHHHHHHHHHHHHHHHHHHHHHHHHHHHHHHHHHHHHHHHHHHS-GGGS--SSS--THHHHHHHHHHHHHHHHHHHHHHHHHHHHHHHHHHHHHHHHHHHHHHHHTT--------------

Radius of gyration: 43.81 Å; chains: 1; bounding box: 97×50×127 Å

Foldseek 3Di:
DDDDDDDDDDDDDDDDDDDDDPDDDDDDDDDDDDDDDDDDDDPPDDPDDDDDDDDDDDDDDPVVVVVVVVVVCVVCVVVVVVVVVVVVVVVVVVVVVVVVVVVVQVVLVVLLVPDDPVQRDPDPGRDCSSVVSSVVVVVVVVVVVVVVVVVVVVVVVVVVVVVVVVVVVVVVVCVVVPPPPDDDPPPPPDDD

pLDDT: mean 75.88, std 19.56, range [39.84, 98.62]

Sequence (192 aa):
MSKSQKQRCKKSRNPVRKRAVKRSFLQLNSSEQDPGPSHALDSETVPISAPTHSGTASSAHAATHGRAEKAAWAAATPKLKRELSNEIRKRKEAEKAQRKRDRDVDDRVKLNNVLPQDRRATGSRPGLDVVRRAAEYIPEVESALQAALQRNEELERRLAVEAETRAAVDILLSVATGERIGSGPTQGSSAT